Protein 7VUB (pdb70)

Organism: Cucumis sativus (NCBI:txid3659)

InterPro domains:
  IPR025886 Phloem protein 2-like [PF14299] (11-152)
  IPR052147 Phloem protein 2-like/Lectin [PTHR48478] (6-153)

Structure (mmCIF, N/CA/C/O backbone):
data_7VUB
#
_entry.id   7VUB
#
_cell.length_a   42.810
_cell.length_b   70.470
_cell.length_c   101.950
_cell.angle_alpha   90.000
_cell.angle_beta   90.000
_cell.angle_gamma   90.000
#
_symmetry.space_group_name_H-M   'P 21 21 21'
#
loop_
_entity.id
_entity.type
_entity.pdbx_description
1 polymer 'Phloem lectin'
2 non-polymer NITROBENZENE
3 non-polymer 1,2-ETHANEDIOL
4 water water
#
loop_
_atom_site.group_PDB
_atom_site.id
_atom_site.type_symbol
_atom_site.label_atom_id
_atom_site.label_alt_id
_atom_site.label_comp_id
_atom_site.label_asym_id
_atom_site.label_entity_id
_atom_site.label_seq_id
_atom_site.pdbx_PDB_ins_code
_atom_site.Cartn_x
_atom_site.Cartn_y
_atom_site.Cartn_z
_atom_site.occupancy
_atom_site.B_iso_or_equiv
_atom_site.auth_seq_id
_atom_site.auth_comp_id
_atom_site.auth_asym_id
_atom_site.auth_atom_id
_atom_site.pdbx_PDB_model_num
ATOM 1 N N . SER A 1 5 ? 12.802 1.178 1.307 1.000 16.078 5 SER A N 1
ATOM 2 C CA . SER A 1 5 ? 11.596 1.235 0.668 1.000 14.981 5 SER A CA 1
ATOM 3 C C . SER A 1 5 ? 10.364 1.316 1.592 1.000 11.525 5 SER A C 1
ATOM 4 O O . SER A 1 5 ? 10.335 0.556 2.561 1.000 12.033 5 SER A O 1
ATOM 7 N N . THR A 1 6 ? 9.321 2.084 1.269 1.000 11.380 6 THR A N 1
ATOM 8 C CA . THR A 1 6 ? 8.167 2.252 2.170 1.000 10.459 6 THR A CA 1
ATOM 9 C C . THR A 1 6 ? 7.159 1.140 1.944 1.000 9.843 6 THR A C 1
ATOM 10 O O . THR A 1 6 ? 6.747 0.922 0.795 1.000 11.241 6 THR A O 1
ATOM 14 N N . HIS A 1 7 ? 6.803 0.452 3.007 1.000 9.151 7 HIS A N 1
ATOM 15 C CA . HIS A 1 7 ? 5.813 -0.646 2.926 1.000 8.980 7 HIS A CA 1
ATOM 16 C C . HIS A 1 7 ? 4.395 -0.159 3.221 1.000 8.504 7 HIS A C 1
ATOM 17 O O . HIS A 1 7 ? 3.461 -0.541 2.531 1.000 8.804 7 HIS A O 1
ATOM 24 N N . TYR A 1 8 ? 4.278 0.678 4.272 1.000 8.446 8 TYR A N 1
ATOM 25 C CA . TYR A 1 8 ? 2.969 1.194 4.675 1.000 8.469 8 TYR A CA 1
ATOM 26 C C . TYR A 1 8 ? 3.087 2.658 5.053 1.000 8.383 8 TYR A C 1
ATOM 27 O O . TYR A 1 8 ? 4.089 3.074 5.661 1.000 9.022 8 TYR A O 1
ATOM 36 N N . LEU A 1 9 ? 2.019 3.377 4.714 1.000 8.417 9 LEU A N 1
ATOM 37 C CA . LEU A 1 9 ? 1.735 4.704 5.330 1.000 8.459 9 LEU A CA 1
ATOM 38 C C . LEU A 1 9 ? 0.407 4.539 6.049 1.000 9.351 9 LEU A C 1
ATOM 39 O O . LEU A 1 9 ? -0.566 4.023 5.503 1.000 10.122 9 LEU A O 1
ATOM 44 N N . ALA A 1 10 ? 0.372 4.992 7.305 1.000 8.927 10 ALA A N 1
ATOM 45 C CA . ALA A 1 10 ? -0.843 5.015 8.119 1.000 9.549 10 ALA A CA 1
ATOM 46 C C . ALA A 1 10 ? -1.135 6.449 8.521 1.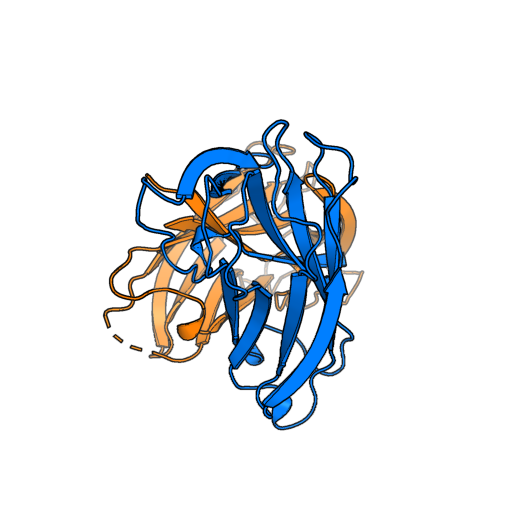000 9.420 10 ALA A C 1
ATOM 47 O O . ALA A 1 10 ? -0.348 7.042 9.277 1.000 11.507 10 ALA A O 1
ATOM 49 N N . PHE A 1 11 ? -2.263 6.956 8.084 1.000 9.101 11 PHE A N 1
ATOM 50 C CA . PHE A 1 11 ? -2.632 8.356 8.332 1.000 9.275 11 PHE A CA 1
ATOM 51 C C . PHE A 1 11 ? -3.301 8.469 9.693 1.000 9.293 11 PHE A C 1
ATOM 52 O O . PHE A 1 11 ? -3.701 7.461 10.280 1.000 9.833 11 PHE A O 1
ATOM 60 N N . PRO A 1 12 ? -3.362 9.675 10.285 1.000 9.622 12 PRO A N 1
ATOM 61 C CA . PRO A 1 12 ? -3.744 9.781 11.683 1.000 10.351 12 PRO A CA 1
ATOM 62 C C . PRO A 1 12 ? -5.201 9.395 11.943 1.000 9.933 12 PRO A C 1
ATOM 63 O O . PRO A 1 12 ? -5.498 9.050 13.118 1.000 10.780 12 PRO A O 1
ATOM 67 N N . ARG A 1 13 ? -6.091 9.385 10.954 1.000 10.933 13 ARG A N 1
ATOM 68 C CA . ARG A 1 13 ? -7.427 8.832 11.194 1.000 11.249 13 ARG A CA 1
ATOM 69 C C . ARG A 1 13 ? -7.361 7.355 11.639 1.000 11.765 13 ARG A C 1
ATOM 70 O O . ARG A 1 13 ? -8.306 6.892 12.260 1.000 12.825 13 ARG A O 1
ATOM 78 N N . ALA A 1 14 ? -6.281 6.638 11.287 1.000 10.204 14 ALA A N 1
ATOM 79 C CA . ALA A 1 14 ? -6.121 5.235 11.684 1.000 10.828 14 ALA A CA 1
ATOM 80 C C . ALA A 1 14 ? -5.547 5.094 13.078 1.000 10.309 14 ALA A C 1
ATOM 81 O O . ALA A 1 14 ? -5.436 3.985 13.561 1.000 14.468 14 ALA A O 1
ATOM 83 N N . SER A 1 15 ? -5.180 6.195 13.732 1.000 10.717 15 SER A N 1
ATOM 84 C CA . SER A 1 15 ? -4.583 6.173 15.090 1.000 10.304 15 SER A CA 1
ATOM 85 C C . SER A 1 15 ? -5.653 6.489 16.106 1.000 10.054 15 SER A C 1
ATOM 86 O O . SER A 1 15 ? -6.776 6.863 15.798 1.000 11.991 15 SER A O 1
ATOM 89 N N . THR A 1 16 ? -5.264 6.317 17.366 1.000 10.349 16 THR A N 1
ATOM 90 C CA . THR A 1 16 ? -6.044 6.797 18.528 1.000 10.162 16 THR A CA 1
ATOM 91 C C . THR A 1 16 ? -5.293 7.955 19.142 1.000 10.051 16 THR A C 1
ATOM 92 O O . THR A 1 16 ? -4.115 7.837 19.448 1.000 10.101 16 THR A O 1
ATOM 96 N N . ILE A 1 17 ? -6.015 9.058 19.280 1.000 10.596 17 ILE A N 1
ATOM 97 C CA . ILE A 1 17 ? -5.460 10.322 19.802 1.000 10.607 17 ILE A CA 1
ATOM 98 C C . ILE A 1 17 ? -6.331 10.795 20.975 1.000 10.907 17 ILE A C 1
ATOM 99 O O . ILE A 1 17 ? -7.557 10.915 20.838 1.000 11.733 17 ILE A O 1
ATOM 104 N N . THR A 1 18 ? -5.720 11.092 22.093 1.000 11.043 18 THR A N 1
ATOM 105 C CA . THR A 1 18 ? -6.498 11.629 23.245 1.000 11.736 18 THR A CA 1
ATOM 106 C C . THR A 1 18 ? -7.090 12.992 22.847 1.000 11.815 18 THR A C 1
ATOM 107 O O . THR A 1 18 ? -6.338 13.854 22.372 1.000 12.194 18 THR A O 1
ATOM 111 N N . TRP A 1 19 ? -8.407 13.141 23.026 1.000 12.775 19 TRP A N 1
ATOM 112 C CA . TRP A 1 19 ? -9.178 14.343 22.633 1.000 13.670 19 TRP A CA 1
ATOM 113 C C . TRP A 1 19 ? -9.300 14.489 21.140 1.000 13.096 19 TRP A C 1
ATOM 114 O O . TRP A 1 19 ? -9.736 15.560 20.687 1.000 13.667 19 TRP A O 1
ATOM 125 N N . GLY A 1 20 ? -8.887 13.486 20.370 1.000 12.807 20 GLY A N 1
ATOM 126 C CA . GLY A 1 20 ? -8.774 13.697 18.909 1.000 13.649 20 GLY A CA 1
ATOM 127 C C . GLY A 1 20 ? -10.126 14.022 18.270 1.000 13.933 20 GLY A C 1
ATOM 128 O O . GLY A 1 20 ? -10.133 14.671 17.215 1.000 15.065 20 GLY A O 1
ATOM 129 N N . ASP A 1 21 ? -11.245 13.635 18.879 1.000 15.323 21 ASP A N 1
ATOM 130 C CA . ASP A 1 21 ? -12.569 13.836 18.269 1.000 18.423 21 ASP A CA 1
ATOM 131 C C . ASP A 1 21 ? -13.247 15.091 18.833 1.000 18.155 21 ASP A C 1
ATOM 132 O O . ASP A 1 21 ? -14.447 15.303 18.597 1.000 22.224 21 ASP A O 1
ATOM 137 N N . ASP A 1 22 ? -12.502 15.901 19.565 1.000 15.615 22 ASP A N 1
ATOM 138 C CA . ASP A 1 22 ? -13.030 17.145 20.153 1.000 14.936 22 ASP A CA 1
ATOM 139 C C . ASP A 1 22 ? -12.411 18.316 19.419 1.000 15.454 22 ASP A C 1
ATOM 140 O O . ASP A 1 22 ? -11.190 18.582 19.594 1.000 15.468 22 ASP A O 1
ATOM 145 N N . THR A 1 23 ? -13.250 19.033 18.674 1.000 16.018 23 THR A N 1
ATOM 146 C CA . THR A 1 23 ? -12.759 20.151 17.869 1.000 16.892 23 THR A CA 1
ATOM 147 C C . THR A 1 23 ? -12.232 21.325 18.679 1.000 15.876 23 THR A C 1
ATOM 148 O O . THR A 1 23 ? -11.585 22.199 18.071 1.000 18.929 23 THR A O 1
ATOM 152 N N . ARG A 1 24 ? -12.400 21.350 19.992 1.000 16.628 24 ARG A N 1
ATOM 153 C CA . ARG A 1 24 ? -11.712 22.353 20.834 1.000 17.299 24 ARG A CA 1
ATOM 154 C C . ARG A 1 24 ? -10.220 22.091 20.934 1.000 18.250 24 ARG A C 1
ATOM 155 O O . ARG A 1 24 ? -9.469 23.021 21.376 1.000 20.826 24 ARG A O 1
ATOM 163 N N . TYR A 1 25 ? -9.809 20.834 20.754 1.000 15.012 25 TYR A N 1
ATOM 164 C CA . TYR A 1 25 ? -8.396 20.429 20.994 1.000 14.707 25 TYR A CA 1
ATOM 165 C C . TYR A 1 25 ? -7.649 20.113 19.690 1.000 13.525 25 TYR A C 1
ATOM 166 O O . TYR A 1 25 ? -6.465 20.464 19.586 1.000 13.657 25 TYR A O 1
ATOM 175 N N . TRP A 1 26 ? -8.327 19.454 18.774 1.000 14.133 26 TRP A N 1
ATOM 176 C CA . TRP A 1 26 ? -7.770 18.988 17.494 1.000 13.604 26 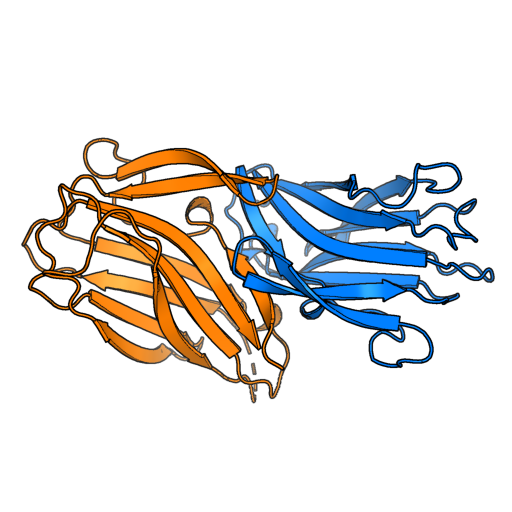TRP A CA 1
ATOM 177 C C . TRP A 1 26 ? -8.699 19.345 16.337 1.000 14.396 26 TRP A C 1
ATOM 178 O O . TRP A 1 26 ? -9.920 19.214 16.491 1.000 16.670 26 TRP A O 1
ATOM 189 N N . SER A 1 27 ?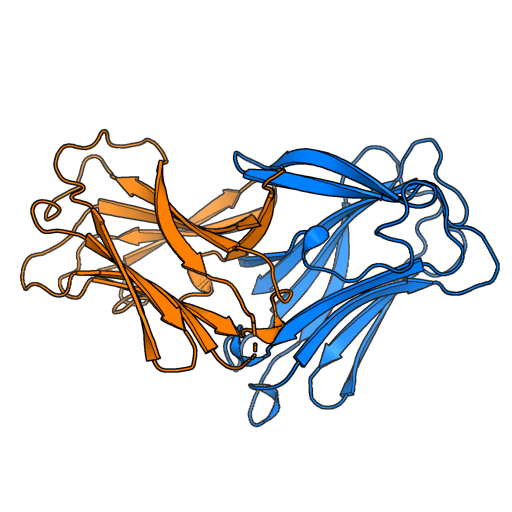 -8.135 19.727 15.227 1.000 13.862 27 SER A N 1
ATOM 190 C CA . SER A 1 27 ? -8.826 19.941 13.939 1.000 16.739 27 SER A CA 1
ATOM 191 C C . SER A 1 27 ? -8.386 18.832 13.005 1.000 14.296 27 SER A C 1
ATOM 192 O O . SER A 1 27 ? -7.247 18.392 13.060 1.000 18.568 27 SER A O 1
ATOM 195 N N . TRP A 1 28 ? -9.250 18.491 12.110 1.000 15.244 28 TRP A N 1
ATOM 196 C CA . TRP A 1 28 ? -8.933 17.534 11.029 1.000 15.799 28 TRP A CA 1
ATOM 197 C C . TRP A 1 28 ? -9.036 18.290 9.707 1.000 18.018 28 TRP A C 1
ATOM 198 O O . TRP A 1 28 ? -10.133 18.847 9.391 1.000 23.548 28 TRP A O 1
ATOM 209 N N . ALA A 1 29 ? -7.947 18.365 9.001 1.000 14.207 29 ALA A N 1
ATOM 210 C CA . ALA A 1 29 ? -7.897 19.165 7.766 1.000 14.770 29 ALA A CA 1
ATOM 211 C C . ALA A 1 29 ? -7.754 18.239 6.576 1.000 12.804 29 ALA A C 1
ATOM 212 O O . ALA A 1 29 ? -6.742 17.508 6.465 1.000 13.989 29 ALA A O 1
ATOM 214 N N . THR A 1 30 ? -8.691 18.303 5.631 1.000 13.952 30 THR A N 1
ATOM 215 C CA . THR A 1 30 ? -8.649 17.511 4.407 1.000 15.047 30 THR A CA 1
ATOM 216 C C . THR A 1 30 ? -7.657 18.128 3.431 1.000 14.568 30 THR A C 1
ATOM 217 O O . THR A 1 30 ? -7.808 19.311 3.074 1.000 17.160 30 THR A O 1
ATOM 221 N N . VAL A 1 31 ? -6.695 17.363 2.971 1.000 13.949 31 VAL A N 1
ATOM 222 C CA . VAL A 1 31 ? -5.695 17.790 2.009 1.000 14.362 31 VAL A CA 1
ATOM 223 C C . VAL A 1 31 ? -5.498 16.702 0.998 1.000 15.152 31 VAL A C 1
ATOM 224 O O . VAL A 1 31 ? -5.837 15.560 1.220 1.000 17.926 31 VAL A O 1
ATOM 228 N N . ASP A 1 32 ? -4.821 16.916 -0.105 1.000 20.928 32 ASP A N 1
ATOM 229 C CA . ASP A 1 32 ? -4.396 15.929 -1.090 1.000 14.920 32 ASP A CA 1
ATOM 230 C C . ASP A 1 32 ? -2.983 15.503 -0.733 1.000 13.331 32 ASP A C 1
ATOM 231 O O . ASP A 1 32 ? -2.066 16.333 -0.586 1.000 15.236 32 ASP A O 1
ATOM 236 N N . PHE A 1 33 ? -2.778 14.191 -0.723 1.000 13.365 33 PHE A N 1
ATOM 237 C CA . PHE A 1 33 ? -1.448 13.578 -0.586 1.000 13.125 33 PHE A CA 1
ATOM 238 C C . PHE A 1 33 ? -1.239 12.747 -1.838 1.000 12.504 33 PHE A C 1
ATOM 239 O O . PHE A 1 33 ? -1.728 11.597 -1.916 1.000 12.528 33 PHE A O 1
ATOM 247 N N . CYS A 1 34 ? -0.590 13.363 -2.799 0.500 11.183 34 CYS A N 1
ATOM 248 C CA . CYS A 1 34 ? -0.280 12.813 -4.118 0.500 16.823 34 CYS A CA 1
ATOM 249 C C . CYS A 1 34 ? -1.432 11.916 -4.629 0.500 13.836 34 CYS A C 1
ATOM 250 O O . CYS A 1 34 ? -1.275 10.776 -5.065 0.500 12.617 34 CYS A O 1
ATOM 253 N N . SER A 1 35 ? -2.559 12.591 -4.739 1.000 15.176 35 SER A N 1
ATOM 254 C CA . SER A 1 35 ? -3.832 12.186 -5.362 1.000 13.578 35 SER A CA 1
ATOM 255 C C . SER A 1 35 ? -4.766 11.461 -4.404 1.000 13.546 35 SER A C 1
ATOM 256 O O . SER A 1 35 ? -5.891 11.200 -4.813 1.000 15.504 35 SER A O 1
ATOM 259 N N . TYR A 1 36 ? -4.350 11.190 -3.173 1.000 12.112 36 TYR A N 1
ATOM 260 C CA . TYR A 1 36 ? -5.220 10.573 -2.140 1.000 11.857 36 TYR A CA 1
ATOM 261 C C . TYR A 1 36 ? -5.692 11.633 -1.171 1.000 11.662 36 TYR A C 1
ATOM 262 O O . TYR A 1 36 ? -4.859 12.419 -0.650 1.000 13.546 36 TYR A O 1
ATOM 271 N N . ALA A 1 37 ? -6.977 11.655 -0.908 1.000 11.599 37 ALA A N 1
ATOM 272 C CA . ALA A 1 37 ? -7.493 12.547 0.161 1.000 12.444 37 ALA A CA 1
ATOM 273 C C . ALA A 1 37 ? -7.053 12.024 1.510 1.000 11.533 37 ALA A C 1
ATOM 274 O O . ALA A 1 37 ? -7.309 10.843 1.810 1.000 12.770 37 ALA A O 1
ATOM 276 N N . ILE A 1 38 ? -6.371 12.858 2.292 1.000 11.188 38 ILE A N 1
ATOM 277 C CA . ILE A 1 38 ? -6.066 12.468 3.691 1.000 11.951 38 ILE A CA 1
ATOM 278 C C . ILE A 1 38 ? -6.541 13.582 4.600 1.000 11.315 38 ILE A C 1
ATOM 279 O O . ILE A 1 38 ? -6.816 14.702 4.147 1.000 13.017 38 ILE A O 1
ATOM 284 N N . GLU A 1 39 ? -6.559 13.309 5.891 1.000 11.280 39 GLU A N 1
ATOM 285 C CA . GLU A 1 39 ? -6.879 14.319 6.902 1.000 11.520 39 GLU A CA 1
ATOM 286 C C . GLU A 1 39 ? -5.739 14.445 7.875 1.000 11.222 39 GLU A C 1
ATOM 287 O O . GLU A 1 39 ? -5.420 13.494 8.606 1.000 12.262 39 GLU A O 1
ATOM 293 N N . GLU A 1 40 ? -5.106 15.606 7.890 1.000 11.001 40 GLU A N 1
ATOM 294 C CA . GLU A 1 40 ? -4.078 15.905 8.883 1.000 10.759 40 GLU A CA 1
ATOM 295 C C . GLU A 1 40 ? -4.732 16.111 10.246 1.000 10.828 40 GLU A C 1
ATOM 296 O O . GLU A 1 40 ? -5.806 16.716 10.310 1.000 12.167 40 GLU A O 1
ATOM 302 N N . ALA A 1 41 ? -4.110 15.597 11.284 1.000 10.338 41 ALA A N 1
ATOM 303 C CA . ALA A 1 41 ? -4.516 15.885 12.648 1.000 10.501 41 ALA A CA 1
ATOM 304 C C . ALA A 1 41 ? -3.734 17.099 13.117 1.000 10.362 41 ALA A C 1
ATOM 305 O O . ALA A 1 41 ? -2.540 17.026 13.256 1.000 12.678 41 ALA A O 1
ATOM 307 N N . ARG A 1 42 ? -4.454 18.194 13.339 1.000 10.312 42 ARG A N 1
ATOM 308 C CA . ARG A 1 42 ? -3.838 19.498 13.656 1.000 10.696 42 ARG A CA 1
ATOM 309 C C . ARG A 1 42 ? -4.128 19.796 15.143 1.000 11.417 42 ARG A C 1
ATOM 310 O O . ARG A 1 42 ? -5.256 20.080 15.487 1.000 13.025 42 ARG A O 1
ATOM 318 N N . LEU A 1 43 ? -3.073 19.758 15.955 1.000 11.551 43 LEU A N 1
ATOM 319 C CA . LEU A 1 43 ? -3.195 20.014 17.407 1.000 11.909 43 LEU A CA 1
ATOM 320 C C . LEU A 1 43 ? -3.338 21.536 17.620 1.000 13.123 43 LEU A C 1
ATOM 321 O O . LEU A 1 43 ? -2.427 22.282 17.270 1.000 14.339 43 LEU A O 1
ATOM 326 N N . LEU A 1 44 ? -4.423 21.910 18.260 1.000 12.981 44 LEU A N 1
ATOM 327 C CA . LEU A 1 44 ? -4.606 23.304 18.714 1.000 13.749 44 LEU A CA 1
ATOM 328 C C . LEU A 1 44 ? -3.905 23.416 20.046 1.000 13.731 44 LEU A C 1
ATOM 329 O O . LEU A 1 44 ? -2.841 24.118 20.127 1.000 15.386 44 LEU A O 1
ATOM 334 N N . GLN A 1 45 ? -4.384 22.707 21.053 1.000 12.762 45 GLN A N 1
ATOM 335 C CA . GLN A 1 45 ? -3.638 22.631 22.300 1.000 14.094 45 GLN A CA 1
ATOM 336 C C . GLN A 1 45 ? -4.134 21.413 23.094 1.000 13.223 45 GLN A C 1
ATOM 337 O O . GLN A 1 45 ? -5.353 21.114 23.047 1.000 13.820 45 GLN A O 1
ATOM 343 N N . VAL A 1 46 ? -3.239 20.826 23.847 1.000 12.236 46 VAL A N 1
ATOM 344 C CA . VAL A 1 46 ? -3.631 19.669 24.706 1.000 12.096 46 VAL A CA 1
ATOM 345 C C . VAL A 1 46 ? -2.543 19.542 25.739 1.000 11.746 46 VAL A C 1
ATOM 346 O O . VAL A 1 46 ? -1.386 19.837 25.493 1.000 13.486 46 VAL A O 1
ATOM 350 N N . SER A 1 47 ? -2.877 19.044 26.912 1.000 11.888 47 SER A N 1
ATOM 351 C CA . SER A 1 47 ? -1.886 18.678 27.926 1.000 11.157 47 SER A CA 1
ATOM 352 C C . SER A 1 47 ? -1.550 17.180 27.852 1.000 10.946 47 SER A C 1
ATOM 353 O O . SER A 1 47 ? -0.382 16.822 27.829 1.000 11.794 47 SER A O 1
ATOM 356 N N . TRP A 1 48 ? -2.571 16.301 27.783 1.000 11.051 48 TRP A N 1
ATOM 357 C CA . TRP A 1 48 ? -2.326 14.864 27.641 1.000 11.062 48 TRP A CA 1
ATOM 358 C C . TRP A 1 48 ? -2.164 14.536 26.151 1.000 10.622 48 TRP A C 1
ATOM 359 O O . TRP A 1 48 ? -3.141 14.222 25.505 1.000 11.007 48 TRP A O 1
ATOM 370 N N . LEU A 1 49 ? -0.925 14.662 25.698 1.000 10.496 49 LEU A N 1
ATOM 371 C CA . LEU A 1 49 ? -0.659 14.423 24.238 1.000 10.325 49 LEU A CA 1
ATOM 372 C C . LEU A 1 49 ? -0.361 12.919 24.079 1.000 9.427 49 LEU A C 1
ATOM 373 O O . LEU A 1 49 ? 0.589 12.407 24.678 1.000 10.238 49 LEU A O 1
ATOM 378 N N . ASP A 1 50 ? -1.147 12.262 23.244 1.000 9.841 50 ASP A N 1
ATOM 379 C CA . ASP A 1 50 ? -0.964 10.817 23.058 1.000 10.243 50 ASP A CA 1
ATOM 380 C C . ASP A 1 50 ? -1.566 10.415 21.704 1.000 9.694 50 ASP A C 1
ATOM 381 O O . ASP A 1 50 ? -2.748 10.586 21.519 1.000 10.925 50 ASP A O 1
ATOM 386 N N . CYS A 1 51 ? -0.704 9.894 20.820 1.000 9.479 51 CYS A N 1
ATOM 387 C CA . CYS A 1 51 ? -1.075 9.446 19.476 1.000 9.906 51 CYS A CA 1
ATOM 388 C C . CYS A 1 51 ? -0.494 8.061 19.241 1.000 10.154 51 CYS A C 1
ATOM 389 O O . CYS A 1 51 ? 0.718 7.921 19.337 1.000 10.825 51 CYS A O 1
ATOM 392 N N . ARG A 1 52 ? -1.353 7.071 18.970 1.000 9.535 52 ARG A N 1
ATOM 393 C CA . ARG A 1 52 ? -0.865 5.698 18.812 1.000 10.075 52 ARG A CA 1
ATOM 394 C C . ARG A 1 52 ? -1.576 4.990 17.672 1.000 9.941 52 ARG A C 1
ATOM 395 O O . ARG A 1 52 ? -2.771 5.025 17.613 1.000 11.349 52 ARG A O 1
ATOM 403 N N . TRP A 1 53 ? -0.778 4.381 16.796 1.000 9.841 53 TRP A N 1
ATOM 404 C CA . TRP A 1 53 ? -1.266 3.456 15.768 1.000 9.349 53 TRP A CA 1
ATOM 405 C C . TRP A 1 53 ? -1.066 2.037 16.298 1.000 9.241 53 TRP A C 1
ATOM 406 O O . TRP A 1 53 ? -0.040 1.758 16.877 1.000 11.049 53 TRP A O 1
ATOM 417 N N . SER A 1 54 ? -1.976 1.166 15.947 1.000 10.641 54 SER A N 1
ATOM 418 C CA . SER A 1 54 ? -1.868 -0.286 16.233 1.000 11.051 54 SER A CA 1
ATOM 419 C C . SER A 1 54 ? -1.996 -1.069 14.925 1.000 10.693 54 SER A C 1
ATOM 420 O O . SER A 1 54 ? -2.962 -0.881 14.211 1.000 11.857 54 SER A O 1
ATOM 423 N N . MET A 1 55 ? -0.997 -1.873 14.649 1.000 10.420 55 MET A N 1
ATOM 424 C CA . MET A 1 55 ? -1.048 -2.801 13.488 1.000 10.117 55 MET A CA 1
ATOM 425 C C . MET A 1 55 ? -0.570 -4.156 13.953 1.000 10.830 55 MET A C 1
ATOM 426 O O . MET A 1 55 ? 0.401 -4.272 14.664 1.000 12.446 55 MET A O 1
ATOM 431 N N . ASP A 1 56 ? -1.126 -5.202 13.402 1.000 11.583 56 ASP A N 1
ATOM 432 C CA . ASP A 1 56 ? -0.749 -6.557 13.842 1.000 11.586 56 ASP A CA 1
ATOM 433 C C . ASP A 1 56 ? 0.596 -6.949 13.262 1.000 10.167 56 ASP A C 1
ATOM 434 O O . ASP A 1 56 ? 0.894 -6.630 12.088 1.000 10.651 56 ASP A O 1
ATOM 439 N N . ALA A 1 57 ? 1.381 -7.700 14.011 1.000 10.520 57 ALA A N 1
ATOM 440 C CA . ALA A 1 57 ? 2.664 -8.195 13.524 1.000 11.070 57 ALA A CA 1
ATOM 441 C C . ALA A 1 57 ? 2.500 -9.035 12.248 1.000 10.722 57 ALA A C 1
ATOM 442 O O . ALA A 1 57 ? 3.431 -9.065 11.437 1.000 10.693 57 ALA A O 1
ATOM 444 N N . SER A 1 58 ? 1.347 -9.675 12.056 1.000 10.664 58 SER A N 1
ATOM 445 C CA . SER A 1 58 ? 1.099 -10.466 10.822 1.000 11.659 58 SER A CA 1
ATOM 446 C C . SER A 1 58 ? 0.982 -9.595 9.587 1.000 11.659 58 SER A C 1
ATOM 447 O O . SER A 1 58 ? 1.009 -10.165 8.495 1.000 13.123 58 SER A O 1
ATOM 450 N N . ASP A 1 59 ? 0.871 -8.304 9.734 1.000 10.280 59 ASP A N 1
ATOM 451 C CA . ASP A 1 59 ? 0.878 -7.366 8.589 1.000 9.978 59 ASP A CA 1
ATOM 452 C C . ASP A 1 59 ? 2.274 -7.251 7.989 1.000 9.983 59 ASP A C 1
ATOM 453 O O . ASP A 1 59 ? 2.392 -6.636 6.879 1.000 11.493 59 ASP A O 1
ATOM 458 N N . PHE A 1 60 ? 3.311 -7.738 8.655 1.000 10.475 60 PHE A N 1
ATOM 459 C CA . PHE A 1 60 ? 4.715 -7.512 8.287 1.000 10.441 60 PHE A CA 1
ATOM 460 C C . PHE A 1 60 ? 5.349 -8.867 7.973 1.000 11.362 60 PHE A C 1
ATOM 461 O O . PHE A 1 60 ? 4.785 -9.932 8.318 1.000 13.312 60 PHE A O 1
ATOM 469 N N . LYS A 1 61 ? 6.520 -8.825 7.392 1.000 12.280 61 LYS A N 1
ATOM 470 C CA . LYS A 1 61 ? 7.242 -10.033 7.008 1.000 13.960 61 LYS A CA 1
ATOM 471 C C . LYS A 1 61 ? 8.254 -10.350 8.061 1.000 12.188 61 LYS A C 1
ATOM 472 O O . LYS A 1 61 ? 8.790 -9.434 8.723 1.000 13.799 61 LYS A O 1
ATOM 478 N N . GLN A 1 62 ? 8.527 -11.620 8.222 1.000 14.336 62 GLN A N 1
ATOM 479 C CA . GLN A 1 62 ? 9.494 -12.051 9.226 1.000 13.365 62 GLN A CA 1
ATOM 480 C C . GLN A 1 62 ? 10.934 -11.795 8.776 1.000 14.186 62 GLN A C 1
ATOM 481 O O . GLN A 1 62 ? 11.213 -11.774 7.552 1.000 14.944 62 GLN A O 1
ATOM 487 N N . ASP A 1 63 ? 11.831 -11.618 9.740 1.000 14.581 63 ASP A N 1
ATOM 488 C CA . ASP A 1 63 ? 13.297 -11.589 9.460 1.000 18.997 63 ASP A CA 1
ATOM 489 C C . ASP A 1 63 ? 13.717 -10.412 8.598 1.000 19.237 63 ASP A C 1
ATOM 490 O O . ASP A 1 63 ? 14.770 -10.499 7.949 1.000 24.037 63 ASP A O 1
ATOM 495 N N . ILE A 1 64 ? 12.935 -9.360 8.651 1.000 14.923 64 ILE A N 1
ATOM 496 C CA . ILE A 1 64 ? 13.146 -8.070 7.929 1.000 19.026 64 ILE A CA 1
ATOM 497 C C . ILE A 1 64 ? 13.333 -6.975 8.991 1.000 13.796 64 ILE A C 1
ATOM 498 O O . ILE A 1 64 ? 12.444 -6.802 9.832 1.000 14.225 64 ILE A O 1
ATOM 503 N N . TRP A 1 65 ? 14.414 -6.185 8.888 1.000 13.394 65 TRP A N 1
ATOM 504 C CA . TRP A 1 65 ? 14.532 -4.980 9.733 1.000 13.578 65 TRP A CA 1
ATOM 505 C C . TRP A 1 65 ? 13.617 -3.856 9.182 1.000 12.552 65 TRP A C 1
ATOM 506 O O . TRP A 1 65 ? 13.820 -3.359 8.083 1.000 14.233 65 TRP A O 1
ATOM 517 N N . TYR A 1 66 ? 12.638 -3.491 9.962 1.000 11.022 66 TYR A N 1
ATOM 518 C CA . TYR A 1 66 ? 11.755 -2.360 9.665 1.000 10.299 66 TYR A CA 1
ATOM 519 C C . TYR A 1 66 ? 12.197 -1.135 10.447 1.000 10.775 66 TYR A C 1
ATOM 520 O O . TYR A 1 66 ? 12.640 -1.246 11.602 1.000 13.528 66 TYR A O 1
ATOM 529 N N . ASN A 1 67 ? 11.959 0.035 9.900 1.000 10.493 67 ASN A N 1
ATOM 530 C CA . ASN A 1 67 ? 12.093 1.317 10.607 1.000 10.743 67 ASN A CA 1
ATOM 531 C C . ASN A 1 67 ? 10.789 2.072 10.435 1.000 9.712 67 ASN A C 1
ATOM 532 O O . ASN A 1 67 ? 10.143 1.972 9.402 1.000 11.849 67 ASN A O 1
ATOM 537 N N . ALA A 1 68 ? 10.453 2.845 11.433 1.000 10.009 68 ALA A N 1
ATOM 538 C CA . ALA A 1 68 ? 9.230 3.652 11.402 1.000 10.812 68 ALA A CA 1
ATOM 539 C C . ALA A 1 68 ? 9.544 5.116 11.692 1.000 9.909 68 ALA A C 1
ATOM 540 O O . ALA A 1 68 ? 10.451 5.417 12.466 1.000 11.346 68 ALA A O 1
ATOM 542 N N . SER A 1 69 ? 8.754 5.998 11.090 1.000 10.009 69 SER A N 1
ATOM 543 C CA . SER A 1 69 ? 8.891 7.442 11.283 1.000 10.141 69 SER A CA 1
ATOM 544 C C . SER A 1 69 ? 7.483 8.050 11.317 1.000 9.317 69 SER A C 1
ATOM 545 O O . SER A 1 69 ? 6.513 7.494 10.789 1.000 10.988 69 SER A O 1
ATOM 548 N N . VAL A 1 70 ? 7.395 9.196 12.004 1.000 9.491 70 VAL A N 1
ATOM 549 C CA . VAL A 1 70 ? 6.147 9.985 11.981 1.000 9.543 70 VAL A CA 1
ATOM 550 C C . VAL A 1 70 ? 6.482 11.329 11.351 1.000 10.928 70 VAL A C 1
ATOM 551 O O . VAL A 1 70 ? 7.371 12.030 11.822 1.000 12.586 70 VAL A O 1
ATOM 555 N N . GLU A 1 71 ? 5.661 11.749 10.415 1.000 9.477 71 GLU A N 1
ATOM 556 C CA . GLU A 1 71 ? 5.862 13.002 9.679 1.000 10.451 71 GLU A CA 1
ATOM 557 C C . GLU A 1 71 ? 4.938 14.055 10.267 1.000 9.846 71 GLU A C 1
ATOM 558 O O . GLU A 1 71 ? 3.740 13.857 10.310 1.000 10.617 71 GLU A O 1
ATOM 564 N N . VAL A 1 72 ? 5.537 15.176 10.692 1.000 10.220 72 VAL A N 1
ATOM 565 C CA . VAL A 1 72 ? 4.852 16.241 11.420 1.000 10.170 72 VAL A CA 1
ATOM 566 C C . VAL A 1 72 ? 5.338 17.589 10.928 1.000 11.143 72 VAL A C 1
ATOM 567 O O . VAL A 1 72 ? 6.361 17.707 10.245 1.000 12.423 72 VAL A O 1
ATOM 571 N N . MET A 1 73 ? 4.594 18.623 11.331 1.000 11.949 73 MET A N 1
ATOM 572 C CA . MET A 1 73 ? 4.904 20.005 11.003 1.000 12.683 73 MET A CA 1
ATOM 573 C C . MET A 1 73 ? 4.573 20.816 12.244 1.000 12.394 73 MET A C 1
ATOM 574 O O . MET A 1 73 ? 3.506 20.656 12.825 1.000 13.683 73 MET A O 1
ATOM 579 N N . LEU A 1 74 ? 5.450 21.747 12.642 1.000 12.038 74 LEU A N 1
ATOM 580 C CA . LEU A 1 74 ? 5.152 22.712 13.708 1.000 13.102 74 LEU A CA 1
ATOM 581 C C . LEU A 1 74 ? 4.542 23.954 13.055 1.000 13.899 74 LEU A C 1
ATOM 582 O O . LEU A 1 74 ? 4.948 24.395 11.993 1.000 13.454 74 LEU A O 1
ATOM 587 N N . THR A 1 75 ? 3.524 24.480 13.705 1.000 14.389 75 THR A N 1
ATOM 588 C CA . THR A 1 75 ? 2.945 25.759 13.165 1.000 15.086 75 THR A CA 1
ATOM 589 C C . THR A 1 75 ? 3.681 26.972 13.726 1.000 15.528 75 THR A C 1
ATOM 590 O O . THR A 1 75 ? 4.541 26.870 14.629 1.000 15.989 75 THR A O 1
ATOM 594 N N . SER A 1 76 ? 3.385 28.145 13.157 1.000 16.428 76 SER A N 1
ATOM 595 C CA . SER A 1 76 ? 3.967 29.400 13.649 1.000 19.426 76 SER A CA 1
ATOM 596 C C . SER A 1 76 ? 3.611 29.644 15.107 1.000 22.116 76 SER A C 1
ATOM 597 O O . SER A 1 76 ? 4.411 30.349 15.740 1.000 25.621 76 SER A O 1
ATOM 600 N N . ASN A 1 77 ? 2.493 29.045 15.561 1.000 21.689 77 ASN A N 1
ATOM 601 C CA . ASN A 1 77 ? 1.901 29.124 16.921 1.000 27.782 77 ASN A CA 1
ATOM 602 C C . ASN A 1 77 ? 2.527 28.106 17.863 1.000 21.479 77 ASN A C 1
ATOM 603 O O . ASN A 1 77 ? 2.034 28.004 18.983 1.000 26.651 77 ASN A O 1
ATOM 608 N N . ALA A 1 78 ? 3.492 27.314 17.444 1.000 16.399 78 ALA A N 1
ATOM 609 C CA . ALA A 1 78 ? 3.870 26.213 18.299 1.000 15.762 78 ALA A CA 1
ATOM 610 C C . ALA A 1 78 ? 4.419 26.666 19.625 1.000 15.870 78 ALA A C 1
ATOM 611 O O . ALA A 1 78 ? 5.227 27.561 19.715 1.000 18.626 78 ALA A O 1
ATOM 613 N N . SER A 1 79 ? 4.075 25.932 20.674 1.000 15.852 79 SER A N 1
ATOM 614 C CA . SER A 1 79 ? 4.630 26.166 22.012 1.000 16.963 79 SER A CA 1
ATOM 615 C C . SER A 1 79 ? 4.417 24.943 22.868 1.000 15.678 79 SER A C 1
ATOM 616 O O . SER A 1 79 ? 3.633 24.037 22.544 1.000 14.904 79 SER A O 1
ATOM 619 N N . GLY A 1 80 ? 5.148 24.859 23.960 1.000 15.333 80 GLY A N 1
ATOM 620 C CA . GLY A 1 80 ? 5.112 23.763 24.929 1.000 15.976 80 GLY A CA 1
ATOM 621 C C . GLY A 1 80 ? 6.032 22.629 24.592 1.000 14.373 80 GLY A C 1
ATOM 622 O O . GLY A 1 80 ? 5.945 21.590 25.267 1.000 15.544 80 GLY A O 1
ATOM 623 N N . TRP A 1 81 ? 6.913 22.823 23.645 1.000 14.254 81 TRP A N 1
ATOM 624 C CA . TRP A 1 81 ? 7.802 21.762 23.135 1.000 15.418 81 TRP A CA 1
ATOM 625 C C . TRP A 1 81 ? 9.186 21.718 23.752 1.000 15.183 81 TRP A C 1
ATOM 626 O O . TRP A 1 81 ? 10.019 20.967 23.287 1.000 15.739 81 TRP A O 1
ATOM 637 N N . ASN A 1 82 ? 9.438 22.409 24.876 1.000 15.497 82 ASN A N 1
ATOM 638 C CA . ASN A 1 82 ? 10.713 22.279 25.596 1.000 16.491 82 ASN A CA 1
ATOM 639 C C . ASN A 1 82 ? 10.754 20.949 26.344 1.000 16.228 82 ASN A C 1
ATOM 640 O O . ASN A 1 82 ? 11.867 20.477 26.682 1.000 21.613 82 ASN A O 1
ATOM 642 N N . VAL A 1 83 ? 9.638 20.272 26.506 1.000 17.397 83 VAL A N 1
ATOM 643 C CA . VAL A 1 83 ? 9.562 18.949 27.167 1.000 15.470 83 VAL A CA 1
ATOM 644 C C . VAL A 1 83 ? 9.927 17.843 26.181 1.000 15.447 83 VAL A C 1
ATOM 645 O O . VAL A 1 83 ? 9.812 18.001 24.977 1.000 18.858 83 VAL A O 1
ATOM 649 N N . PRO A 1 84 ? 10.377 16.662 26.649 1.000 15.168 84 PRO A N 1
ATOM 650 C CA . PRO A 1 84 ? 10.656 15.559 25.753 1.000 14.862 84 PRO A CA 1
ATOM 651 C C . PRO A 1 84 ? 9.402 14.970 25.145 1.000 13.175 84 PRO A C 1
ATOM 652 O O . PRO A 1 84 ? 8.502 14.569 25.880 1.000 14.268 84 PRO A O 1
ATOM 656 N N . LEU A 1 85 ? 9.368 14.876 23.818 1.000 11.601 85 LEU A N 1
ATOM 657 C CA . LEU A 1 85 ? 8.339 14.060 23.151 1.000 11.465 85 LEU A CA 1
ATOM 658 C C . LEU A 1 85 ? 8.803 12.623 23.098 1.000 10.714 85 LEU A C 1
ATOM 659 O O . LEU A 1 85 ? 9.835 12.342 22.519 1.000 11.591 85 LEU A O 1
ATOM 664 N N . HIS A 1 86 ? 8.079 11.767 23.818 1.000 9.854 86 HIS A N 1
ATOM 665 C CA . HIS A 1 86 ? 8.458 10.342 23.918 1.000 10.580 86 HIS A CA 1
ATOM 666 C C . HIS A 1 86 ? 8.003 9.629 22.662 1.000 11.067 86 HIS A C 1
ATOM 667 O O . HIS A 1 86 ? 6.849 9.787 22.257 1.000 11.988 86 HIS A O 1
ATOM 674 N N . LEU A 1 87 ? 8.889 8.820 22.118 1.000 9.864 87 LEU A N 1
ATOM 675 C CA . LEU A 1 87 ? 8.651 8.095 20.853 1.000 10.249 87 LEU A CA 1
ATOM 676 C C . LEU A 1 87 ? 8.733 6.605 21.184 1.000 10.038 87 LEU A C 1
ATOM 677 O O . LEU A 1 87 ? 9.636 6.180 21.921 1.000 11.101 87 LEU A O 1
ATOM 682 N N . GLU A 1 88 ? 7.786 5.803 20.666 1.000 9.511 88 GLU A N 1
ATOM 683 C CA . GLU A 1 88 ? 7.720 4.419 21.109 1.000 10.182 88 GLU A CA 1
ATOM 684 C C . GLU A 1 88 ? 7.241 3.492 20.007 1.000 10.543 88 GLU A C 1
ATOM 685 O O . GLU A 1 88 ? 6.249 3.782 19.338 1.000 11.780 88 GLU A O 1
ATOM 691 N N . ILE A 1 89 ? 7.855 2.332 19.929 1.000 9.825 89 ILE A N 1
ATOM 692 C CA . ILE A 1 89 ? 7.336 1.132 19.263 1.000 10.472 89 ILE A CA 1
ATOM 693 C C . ILE A 1 89 ? 7.240 0.040 20.355 1.000 10.704 89 ILE A C 1
ATOM 694 O O . ILE A 1 89 ? 8.280 -0.272 20.945 1.000 12.867 89 ILE A O 1
ATOM 699 N N . GLU A 1 90 ? 6.025 -0.480 20.540 1.000 10.607 90 GLU A N 1
ATOM 700 C CA . GLU A 1 90 ? 5.830 -1.602 21.481 1.000 12.063 90 GLU A CA 1
ATOM 701 C C . GLU A 1 90 ? 5.525 -2.867 20.672 1.000 11.459 90 GLU A C 1
ATOM 702 O O . GLU A 1 90 ? 4.530 -2.906 19.963 1.000 12.428 90 GLU A O 1
ATOM 708 N N . LEU A 1 91 ? 6.360 -3.882 20.827 1.000 11.559 91 LEU A N 1
ATOM 709 C CA . LEU A 1 91 ? 6.184 -5.153 20.132 1.000 13.846 91 LEU A CA 1
ATOM 710 C C . LEU A 1 91 ? 5.254 -6.044 20.925 1.000 15.581 91 LEU A C 1
ATOM 711 O O . LEU A 1 91 ? 4.950 -5.772 22.042 1.000 15.315 91 LEU A O 1
ATOM 716 N N . PRO A 1 92 ? 4.733 -7.146 20.317 1.000 18.542 92 PRO A N 1
ATOM 717 C CA . PRO A 1 92 ? 3.713 -7.969 20.986 1.000 20.437 92 PRO A CA 1
ATOM 718 C C . PRO A 1 92 ? 4.143 -8.669 22.276 1.000 15.054 92 PRO A C 1
ATOM 719 O O . PRO A 1 92 ? 3.293 -8.953 23.094 1.000 20.437 92 PRO A O 1
ATOM 723 N N . ASP A 1 93 ? 5.449 -8.777 22.449 1.000 15.526 93 ASP A N 1
ATOM 724 C CA . ASP A 1 93 ? 6.026 -9.377 23.671 1.000 15.933 93 ASP A CA 1
ATOM 725 C C . ASP A 1 93 ? 6.205 -8.326 24.757 1.000 17.473 93 ASP A C 1
ATOM 726 O O . ASP A 1 93 ? 6.742 -8.667 25.846 1.000 20.389 93 ASP A O 1
ATOM 731 N N . GLY A 1 94 ? 5.750 -7.076 24.526 1.000 16.744 94 GLY A N 1
ATOM 732 C CA . GLY A 1 94 ? 5.821 -5.965 25.507 1.000 18.829 94 GLY A CA 1
ATOM 733 C C . GLY A 1 94 ? 7.165 -5.260 25.445 1.000 18.310 94 GLY A C 1
ATOM 734 O O . GLY A 1 94 ? 7.325 -4.256 26.192 1.000 21.647 94 GLY A O 1
ATOM 735 N N . SER A 1 95 ? 8.119 -5.730 24.670 1.000 18.089 95 SER A N 1
ATOM 736 C CA . SER A 1 95 ? 9.422 -5.054 24.546 1.000 17.252 95 SER A CA 1
ATOM 737 C C . SER A 1 95 ? 9.157 -3.710 23.850 1.000 15.302 95 SER A C 1
ATOM 738 O O . SER A 1 95 ? 8.226 -3.631 23.023 1.000 15.202 95 SER A O 1
ATOM 741 N N . LYS A 1 96 ? 9.956 -2.720 24.150 1.000 16.055 96 LYS A N 1
ATOM 742 C CA . LYS A 1 96 ? 9.711 -1.374 23.592 1.000 14.157 96 LYS A CA 1
ATOM 743 C C . LYS A 1 96 ? 10.992 -0.820 23.037 1.000 14.410 96 LYS A C 1
ATOM 744 O O . LYS A 1 96 ? 12.028 -0.899 23.682 1.000 17.297 96 LYS A O 1
ATOM 750 N N . GLN A 1 97 ? 10.856 -0.146 21.904 1.000 12.791 97 GLN A N 1
ATOM 751 C CA . GLN A 1 97 ? 11.882 0.782 21.368 1.000 12.828 97 GLN A CA 1
ATOM 752 C C . GLN A 1 97 ? 11.482 2.156 21.907 1.000 11.765 97 GLN A C 1
ATOM 753 O O . GLN A 1 97 ? 10.413 2.634 21.546 1.000 12.902 97 GLN A O 1
ATOM 759 N N . GLU A 1 98 ? 12.339 2.778 22.693 1.000 12.022 98 GLU A N 1
ATOM 760 C CA . GLU A 1 98 ? 12.004 4.061 23.356 1.000 12.809 98 GLU A CA 1
ATOM 761 C C . GLU A 1 98 ? 13.100 5.063 23.042 1.000 13.046 98 GLU A C 1
ATOM 762 O O . GLU A 1 98 ? 14.259 4.759 23.109 1.000 15.923 98 GLU A O 1
ATOM 768 N N . SER A 1 99 ? 12.675 6.281 22.723 1.000 11.678 99 SER A N 1
ATOM 769 C CA . SER A 1 99 ? 13.568 7.414 22.413 1.000 11.754 99 SER A CA 1
ATOM 770 C C . SER A 1 99 ? 12.755 8.687 22.657 1.000 11.215 99 SER A C 1
ATOM 771 O O . SER A 1 99 ? 11.581 8.624 22.948 1.000 11.220 99 SER A O 1
ATOM 774 N N . GLN A 1 100 ? 13.398 9.829 22.474 1.000 11.520 100 GLN A N 1
ATOM 775 C CA . GLN A 1 100 ? 12.689 11.094 22.672 1.000 12.462 100 GLN A CA 1
ATOM 776 C C . GLN A 1 100 ? 13.281 12.168 21.769 1.000 12.662 100 GLN A C 1
ATOM 777 O O . GLN A 1 100 ? 14.380 12.015 21.256 1.000 15.207 100 GLN A O 1
ATOM 783 N N . ILE A 1 101 ? 12.493 13.212 21.600 1.000 12.273 101 ILE A N 1
ATOM 784 C CA . ILE A 1 101 ? 12.968 14.377 20.820 1.000 12.686 101 ILE A CA 1
ATOM 785 C C . ILE A 1 101 ? 12.390 15.612 21.477 1.000 11.715 101 ILE A C 1
ATOM 786 O O . ILE A 1 101 ? 11.268 15.620 21.909 1.000 12.628 101 ILE A O 1
ATOM 791 N N . VAL A 1 102 ? 13.188 16.690 21.463 1.000 13.249 102 VAL A N 1
ATOM 792 C CA . VAL A 1 102 ? 1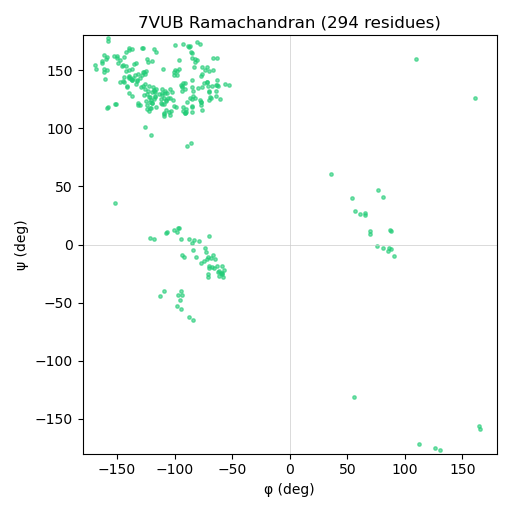2.757 18.036 21.875 1.000 13.886 102 VAL A CA 1
ATOM 793 C C . VAL A 1 102 ? 12.480 18.807 20.593 1.000 13.323 102 VAL A C 1
ATOM 794 O O . VAL A 1 102 ? 13.405 19.031 19.809 1.000 14.189 102 VAL A O 1
ATOM 798 N N . LEU A 1 103 ? 11.229 19.233 20.457 1.000 12.623 103 LEU A N 1
ATOM 799 C CA . LEU A 1 103 ? 10.848 19.953 19.232 1.000 14.194 103 LEU A CA 1
ATOM 800 C C . LEU A 1 103 ? 10.992 21.479 19.360 1.000 15.644 103 LEU A C 1
ATOM 801 O O . LEU A 1 103 ? 10.925 22.190 18.308 1.000 15.610 103 LEU A O 1
ATOM 806 N N . ALA A 1 104 ? 11.217 22.009 20.548 1.000 14.573 104 ALA A N 1
ATOM 807 C CA . ALA A 1 104 ? 11.383 23.494 20.691 1.000 16.355 104 ALA A CA 1
ATOM 808 C C . ALA A 1 104 ? 12.519 23.945 19.781 1.000 17.981 104 ALA A C 1
ATOM 809 O O . ALA A 1 104 ? 13.609 23.366 19.790 1.000 18.702 104 ALA A O 1
ATOM 811 N N . GLY A 1 105 ? 12.327 25.069 19.095 1.000 22.540 105 GLY A N 1
ATOM 812 C CA . GLY A 1 105 ? 13.376 25.648 18.225 1.000 24.242 105 GLY A CA 1
ATOM 813 C C . GLY A 1 105 ? 13.499 25.032 16.852 1.000 26.553 105 GLY A C 1
ATOM 814 O O . GLY A 1 105 ? 14.371 25.514 16.036 1.000 29.169 105 GLY A O 1
ATOM 815 N N . ARG A 1 106 ? 12.715 23.988 16.531 1.000 20.524 106 ARG A N 1
ATOM 816 C CA . ARG A 1 106 ? 12.696 23.429 15.184 1.000 18.565 106 ARG A CA 1
ATOM 817 C C . ARG A 1 106 ? 11.937 24.392 14.271 1.000 19.242 106 ARG A C 1
ATOM 818 O O . ARG A 1 106 ? 10.966 25.059 14.662 1.000 22.176 106 ARG A O 1
ATOM 826 N N . GLN A 1 107 ? 12.336 24.372 13.026 1.000 17.681 107 GLN A N 1
ATOM 827 C CA . GLN A 1 107 ? 11.759 25.320 12.066 1.000 18.500 107 GLN A CA 1
ATOM 828 C C . GLN A 1 107 ? 10.309 24.964 11.781 1.000 16.373 107 GLN A C 1
ATOM 829 O O . GLN A 1 107 ? 10.000 23.785 11.510 1.000 16.807 107 GLN A O 1
ATOM 835 N N . PRO A 1 108 ? 9.361 25.922 11.830 1.000 18.026 108 PRO A N 1
ATOM 836 C CA . PRO A 1 108 ? 7.967 25.656 11.514 1.000 16.136 108 PRO A CA 1
ATOM 837 C C . PRO A 1 108 ? 7.643 25.565 10.032 1.000 17.078 108 PRO A C 1
ATOM 838 O O . PRO A 1 108 ? 8.426 26.029 9.160 1.000 19.979 108 PRO A O 1
ATOM 842 N N . ASN A 1 109 ? 6.421 25.167 9.745 1.000 16.399 109 ASN A N 1
ATOM 843 C CA . ASN A 1 109 ? 5.779 25.219 8.402 1.000 17.289 109 ASN A CA 1
ATOM 844 C C . ASN A 1 109 ? 6.539 24.376 7.392 1.000 22.592 109 ASN A C 1
ATOM 845 O O . ASN A 1 109 ? 6.312 24.587 6.173 1.000 21.829 109 ASN A O 1
ATOM 850 N N . VAL A 1 110 ? 7.280 23.332 7.822 1.000 17.742 110 VAL A N 1
ATOM 851 C CA . VAL A 1 110 ? 7.879 22.351 6.868 1.000 19.497 110 VAL A CA 1
ATOM 852 C C . VAL A 1 110 ? 7.655 20.974 7.472 1.000 16.515 110 VAL A C 1
ATOM 853 O O . VAL A 1 110 ? 7.782 20.792 8.748 1.000 17.236 110 VAL A O 1
ATOM 857 N N . TRP A 1 111 ? 7.358 20.036 6.627 1.000 15.983 111 TRP A N 1
ATOM 858 C CA . TRP A 1 111 ? 7.183 18.657 7.095 1.000 15.125 111 TRP A CA 1
ATOM 859 C C . TRP A 1 111 ? 8.563 18.107 7.468 1.000 14.673 111 TRP A C 1
ATOM 860 O O . TRP A 1 111 ? 9.518 18.288 6.679 1.000 17.505 111 TRP A O 1
ATOM 871 N N . PHE A 1 112 ? 8.634 17.368 8.554 1.000 13.309 112 PHE A N 1
ATOM 872 C CA . PHE A 1 112 ? 9.885 16.661 8.894 1.000 12.867 112 PHE A CA 1
ATOM 873 C C . PHE A 1 112 ? 9.483 15.295 9.496 1.000 12.136 112 PHE A C 1
ATOM 874 O O . PHE A 1 112 ? 8.435 15.140 10.076 1.000 12.657 112 PHE A O 1
ATOM 882 N N . LYS A 1 113 ? 10.354 14.340 9.257 1.000 11.659 113 LYS A N 1
ATOM 883 C CA . LYS A 1 113 ? 10.095 12.912 9.596 1.000 11.980 113 LYS A CA 1
ATOM 884 C C . LYS A 1 113 ? 10.905 12.527 10.833 1.000 13.109 113 LYS A C 1
ATOM 885 O O . LYS A 1 113 ? 12.109 12.522 10.809 1.000 17.768 113 LYS A O 1
ATOM 891 N N . ILE A 1 114 ? 10.201 12.241 11.920 1.000 11.249 114 ILE A N 1
ATOM 892 C CA . ILE A 1 114 ? 10.832 11.886 13.195 1.000 11.130 114 ILE A CA 1
ATOM 893 C C . ILE A 1 114 ? 11.000 10.372 13.201 1.000 11.133 114 ILE A C 1
ATOM 894 O O . ILE A 1 114 ? 10.013 9.633 13.166 1.000 10.441 114 ILE A O 1
ATOM 899 N N . PRO A 1 115 ? 12.235 9.863 13.247 1.000 11.638 115 PRO A N 1
ATOM 900 C CA . PRO A 1 115 ? 12.407 8.408 13.382 1.000 12.212 115 PRO A CA 1
ATOM 901 C C . PRO A 1 115 ? 11.908 7.979 14.777 1.000 10.933 115 PRO A C 1
ATOM 902 O O . PRO A 1 115 ? 12.217 8.614 15.760 1.000 11.959 115 PRO A O 1
ATOM 906 N N . ILE A 1 116 ? 11.155 6.875 14.820 1.000 11.162 116 ILE A N 1
ATOM 907 C CA . ILE A 1 116 ? 10.647 6.357 16.115 1.000 11.651 116 ILE A CA 1
ATOM 908 C C . ILE A 1 116 ? 11.154 4.967 16.457 1.000 12.207 116 ILE A C 1
ATOM 909 O O . ILE A 1 116 ? 10.759 4.425 17.489 1.000 12.499 116 ILE A O 1
ATOM 914 N N . GLY A 1 117 ? 12.051 4.395 15.647 1.000 12.033 117 GLY A N 1
ATOM 915 C CA . GLY A 1 117 ? 12.746 3.158 16.006 1.000 12.986 117 GLY A CA 1
ATOM 916 C C . GLY A 1 117 ? 12.708 2.117 14.901 1.000 11.970 117 GLY A C 1
ATOM 917 O O . GLY A 1 117 ? 12.179 2.316 13.811 1.000 12.712 117 GLY A O 1
ATOM 918 N N . LYS A 1 118 ? 13.259 0.999 15.237 1.000 12.541 118 LYS A N 1
ATOM 919 C CA . LYS A 1 118 ? 13.455 -0.143 14.340 1.000 12.628 118 LYS A CA 1
ATOM 920 C C . LYS A 1 118 ? 13.051 -1.443 15.048 1.000 13.873 118 LYS A C 1
ATOM 921 O O . LYS A 1 118 ? 13.090 -1.489 16.275 1.000 16.747 118 LYS A O 1
ATOM 927 N N . PHE A 1 119 ? 12.682 -2.469 14.283 1.000 13.965 119 PHE A N 1
ATOM 928 C CA . PHE A 1 119 ? 12.276 -3.764 14.874 1.000 14.007 119 PHE A CA 1
ATOM 929 C C . PHE A 1 119 ? 12.425 -4.833 13.796 1.000 13.281 119 PHE A C 1
ATOM 930 O O . PHE A 1 119 ? 12.458 -4.556 12.607 1.000 13.207 119 PHE A O 1
ATOM 938 N N . ILE A 1 120 ? 12.512 -6.059 14.303 1.000 13.965 120 ILE A N 1
ATOM 939 C CA . ILE A 1 120 ? 12.535 -7.306 13.488 1.000 14.386 120 ILE A CA 1
ATOM 940 C C . ILE A 1 120 ? 11.648 -8.329 14.171 1.000 14.725 120 ILE A C 1
ATOM 941 O O . ILE A 1 120 ? 11.626 -8.368 15.425 1.000 16.131 120 ILE A O 1
ATOM 946 N N . LEU A 1 121 ? 10.938 -9.096 13.380 1.000 14.136 121 LEU A N 1
ATOM 947 C CA . LEU A 1 121 ? 9.971 -10.059 13.897 1.000 14.091 121 LEU A CA 1
ATOM 948 C C . LEU A 1 121 ? 10.475 -11.482 13.562 1.000 17.055 121 LEU A C 1
ATOM 949 O O . LEU A 1 121 ? 10.674 -11.788 12.378 1.000 17.034 121 LEU A O 1
ATOM 954 N N . ARG A 1 122 ? 10.507 -12.364 14.587 1.000 24.748 122 ARG A N 1
ATOM 955 C CA . ARG A 1 122 ? 10.850 -13.802 14.418 1.000 33.941 122 ARG A CA 1
ATOM 956 C C . ARG A 1 122 ? 10.018 -14.603 15.421 1.000 36.199 122 ARG A C 1
ATOM 957 O O . ARG A 1 122 ? 9.695 -14.069 16.504 1.000 21.708 122 ARG A O 1
ATOM 959 N N . GLY A 1 123 ? 9.728 -15.867 15.145 1.000 47.687 123 GLY A N 1
ATOM 960 C CA . GLY A 1 123 ? 9.003 -16.765 16.065 1.000 34.886 123 GLY A CA 1
ATOM 961 C C . GLY A 1 123 ? 7.667 -16.211 16.490 1.000 20.850 123 GLY A C 1
ATOM 962 O O . GLY A 1 123 ? 6.956 -15.636 15.693 1.000 20.018 123 GLY A O 1
ATOM 963 N N . SER A 1 124 ? 7.320 -16.192 17.767 1.000 17.897 124 SER A N 1
ATOM 964 C CA . SER A 1 124 ? 5.948 -15.759 18.220 1.000 16.191 124 SER A CA 1
ATOM 965 C C . SER A 1 124 ? 5.757 -14.260 18.016 1.000 15.294 124 SER A C 1
ATOM 966 O O . SER A 1 124 ? 4.585 -13.819 18.053 1.000 15.354 124 SER A O 1
ATOM 969 N N . LEU A 1 125 ? 6.848 -13.505 17.867 1.000 15.336 125 LEU A N 1
ATOM 970 C CA . LEU A 1 125 ? 6.712 -12.047 17.548 1.000 15.078 125 LEU A CA 1
ATOM 971 C C . LEU A 1 125 ? 6.086 -11.753 16.199 1.000 15.947 125 LEU A C 1
ATOM 972 O O . LEU A 1 125 ? 5.862 -10.578 15.870 1.000 16.178 125 LEU A O 1
ATOM 977 N N . THR A 1 126 ? 5.971 -12.758 15.365 1.000 16.089 126 THR A N 1
ATOM 978 C CA . THR A 1 126 ? 5.318 -12.623 14.043 1.000 15.776 126 THR A CA 1
ATOM 979 C C . THR A 1 126 ? 3.789 -12.477 14.118 1.000 15.876 126 THR A C 1
ATOM 980 O O . THR A 1 126 ? 3.177 -12.224 13.077 1.000 17.952 126 THR A O 1
ATOM 984 N N . SER A 1 127 ? 3.156 -12.609 15.297 1.000 16.328 127 SER A N 1
ATOM 985 C CA . SER A 1 127 ? 1.710 -12.340 15.455 1.000 14.594 127 SER A CA 1
ATOM 986 C C . SER A 1 127 ? 1.494 -11.543 16.757 1.000 13.870 127 SER A C 1
ATOM 987 O O . SER A 1 127 ? 2.323 -11.677 17.703 1.000 17.118 127 SER A O 1
ATOM 990 N N . GLY A 1 128 ? 0.426 -10.723 16.779 1.000 14.370 128 GLY A N 1
ATOM 991 C CA . GLY A 1 128 ? 0.115 -9.896 17.944 1.000 13.694 128 GLY A CA 1
ATOM 992 C C . GLY A 1 128 ? 0.346 -8.401 17.690 1.000 12.815 128 GLY A C 1
ATOM 993 O O . GLY A 1 128 ? 1.014 -7.914 16.776 1.000 13.462 128 GLY A O 1
ATOM 994 N N . THR A 1 129 ? -0.273 -7.588 18.487 1.000 14.960 129 THR A N 1
ATOM 995 C CA . THR A 1 129 ? -0.375 -6.161 18.195 1.000 13.291 129 THR A CA 1
ATOM 996 C C . THR A 1 129 ? 0.988 -5.425 18.342 1.000 12.512 129 THR A C 1
ATOM 997 O O . THR A 1 129 ? 1.698 -5.640 19.364 1.000 15.231 129 THR A O 1
ATOM 1001 N N . ILE A 1 130 ? 1.357 -4.609 17.363 1.000 11.912 130 ILE A N 1
ATOM 1002 C CA . ILE A 1 130 ? 2.478 -3.629 17.445 1.000 10.970 130 ILE A CA 1
ATOM 1003 C C . ILE A 1 130 ? 1.867 -2.254 17.554 1.000 10.899 130 ILE A C 1
ATOM 1004 O O . ILE A 1 130 ? 1.003 -1.897 16.792 1.000 11.967 130 ILE A O 1
ATO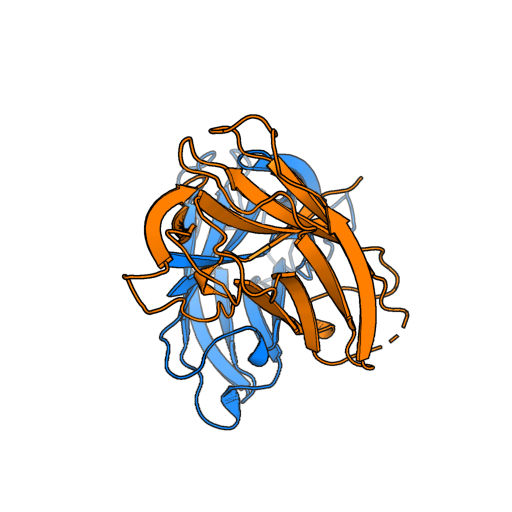M 1009 N N . ARG A 1 131 ? 2.362 -1.508 18.533 1.000 10.714 131 ARG A N 1
ATOM 1010 C CA . ARG A 1 131 ? 1.913 -0.109 18.737 1.000 11.486 131 ARG A CA 1
ATOM 1011 C C . ARG A 1 131 ? 3.045 0.856 18.397 1.000 10.793 131 ARG A C 1
ATOM 1012 O O . ARG A 1 131 ? 4.182 0.662 18.773 1.000 14.691 131 ARG A O 1
ATOM 1020 N N . PHE A 1 132 ? 2.676 1.896 17.631 1.000 9.588 132 PHE A N 1
ATOM 1021 C CA . PHE A 1 132 ? 3.615 2.910 17.177 1.000 9.510 132 PHE A CA 1
ATOM 1022 C C . PHE A 1 132 ? 3.087 4.282 17.590 1.000 9.261 132 PHE A C 1
ATOM 1023 O O . PHE A 1 132 ? 1.937 4.570 17.373 1.000 10.712 132 PHE A O 1
ATOM 1031 N N . GLY A 1 133 ? 3.929 5.151 18.153 1.000 10.509 133 GLY A N 1
ATOM 1032 C CA . GLY A 1 133 ? 3.459 6.540 18.324 1.000 13.483 133 GLY A CA 1
ATOM 1033 C C . GLY A 1 133 ? 4.330 7.318 19.259 1.000 10.291 133 GLY A C 1
ATOM 1034 O O . GLY A 1 133 ? 5.509 7.093 19.376 1.000 10.328 133 GLY A O 1
ATOM 1035 N N . PHE A 1 134 ? 3.689 8.378 19.772 1.000 9.801 134 PHE A N 1
ATOM 1036 C CA . PHE A 1 134 ? 4.384 9.380 20.573 1.000 9.522 134 PHE A CA 1
ATOM 1037 C C . PHE A 1 134 ? 3.461 9.953 21.622 1.000 10.059 134 PHE A C 1
ATOM 1038 O O . PHE A 1 134 ? 2.262 9.935 21.497 1.000 9.872 134 PHE A O 1
ATOM 1046 N N . TYR A 1 135 ? 4.091 10.536 22.679 1.000 9.928 135 TYR A N 1
ATOM 1047 C CA . TYR A 1 135 ? 3.293 11.081 23.770 1.000 10.433 135 TYR A CA 1
ATOM 1048 C C . TYR A 1 135 ? 4.120 12.038 24.625 1.000 10.364 135 TYR A C 1
ATOM 1049 O O . TYR A 1 135 ? 5.328 11.951 24.698 1.000 10.396 135 TYR A O 1
ATOM 1058 N N . ASN A 1 136 ? 3.382 12.927 25.294 1.000 10.633 136 ASN A N 1
ATOM 1059 C CA . ASN A 1 136 ? 3.913 13.656 26.459 1.000 11.230 136 ASN A CA 1
ATOM 1060 C C . ASN A 1 136 ? 2.706 13.975 27.324 1.000 10.341 136 ASN A C 1
ATOM 1061 O O . ASN A 1 136 ? 1.767 14.649 26.868 1.000 10.828 136 ASN A O 1
ATOM 1066 N N . HIS A 1 137 ? 2.758 13.470 28.558 1.000 11.633 137 HIS A N 1
ATOM 1067 C CA . HIS A 1 137 ? 1.621 13.606 29.483 1.000 11.538 137 HIS A CA 1
ATOM 1068 C C . HIS A 1 137 ? 1.869 14.616 30.600 1.000 12.225 137 HIS A C 1
ATOM 1069 O O . HIS A 1 137 ? 1.091 14.650 31.553 1.000 13.507 137 HIS A O 1
ATOM 1076 N N . GLU A 1 138 ? 2.925 15.401 30.523 1.000 12.025 138 GLU A N 1
ATOM 1077 C CA . GLU A 1 138 ? 3.222 16.387 31.564 1.000 12.441 138 GLU A CA 1
ATOM 1078 C C . GLU A 1 138 ? 2.125 17.445 31.649 1.000 13.044 138 GLU A C 1
ATOM 1079 O O . GLU A 1 138 ? 1.413 17.659 30.685 1.000 13.936 138 GLU A O 1
ATOM 1085 N N . GLY A 1 139 ? 2.088 18.117 32.791 1.000 14.573 139 GLY A N 1
ATOM 1086 C CA . GLY A 1 139 ? 1.056 19.149 33.043 1.000 15.947 139 GLY A CA 1
ATOM 1087 C C . GLY A 1 139 ? 1.133 20.451 32.266 1.000 19.358 139 GLY A C 1
ATOM 1088 O O . GLY A 1 139 ? 0.235 21.238 32.420 1.000 31.712 139 GLY A O 1
ATOM 1089 N N . ASN A 1 140 ? 2.003 20.562 31.307 1.000 14.060 140 ASN A N 1
ATOM 1090 C CA . ASN A 1 140 ? 2.046 21.718 30.407 1.000 13.862 140 ASN A CA 1
ATOM 1091 C C . ASN A 1 140 ? 1.136 21.465 29.220 1.000 13.515 140 ASN A C 1
ATOM 1092 O O . ASN A 1 140 ? 0.620 20.340 29.002 1.000 13.604 140 ASN A O 1
ATOM 1097 N N . TRP A 1 141 ? 0.944 22.501 28.440 1.000 13.325 141 TRP A N 1
ATOM 1098 C CA . TRP A 1 141 ? 0.080 22.430 27.244 1.000 13.654 141 TRP A CA 1
ATOM 1099 C C . TRP A 1 141 ? 0.947 22.550 26.004 1.000 13.733 141 TRP A C 1
ATOM 1100 O O . TRP A 1 141 ? 1.755 23.474 25.835 1.000 15.744 141 TRP A O 1
ATOM 1111 N N . LYS A 1 142 ? 0.804 21.563 25.137 1.000 14.125 142 LYS A N 1
ATOM 1112 C CA . LYS A 1 142 ? 1.492 21.477 23.811 1.000 13.717 142 LYS A CA 1
ATOM 1113 C C . LYS A 1 142 ? 0.573 22.055 22.757 1.000 14.196 142 LYS A C 1
ATOM 1114 O O . LYS A 1 142 ? -0.627 21.802 22.796 1.000 14.525 142 LYS A O 1
ATOM 1120 N N . ARG A 1 143 ? 1.113 22.862 21.831 1.000 12.936 143 ARG A N 1
ATOM 1121 C CA . ARG A 1 143 ? 0.323 23.567 20.833 1.000 13.896 143 ARG A CA 1
ATOM 1122 C C . ARG A 1 143 ? 1.005 23.493 19.478 1.000 12.583 143 ARG A C 1
ATOM 1123 O O . ARG A 1 143 ? 2.228 23.643 19.428 1.000 14.339 143 ARG A O 1
ATOM 1131 N N . GLY A 1 144 ? 0.208 23.338 18.427 1.000 12.423 144 GLY A N 1
ATOM 1132 C CA . GLY A 1 144 ? 0.689 23.624 17.064 1.000 12.552 144 GLY A CA 1
ATOM 1133 C C . GLY A 1 144 ? 1.589 22.570 16.481 1.000 12.844 144 GLY A C 1
ATOM 1134 O O . GLY A 1 144 ? 2.608 22.882 15.833 1.000 15.328 144 GLY A O 1
ATOM 1135 N N . LEU A 1 145 ? 1.173 21.321 16.606 1.000 13.041 145 LEU A N 1
ATOM 1136 C CA . LEU A 1 145 ? 1.790 20.179 15.883 1.000 12.457 145 LEU A CA 1
ATOM 1137 C C . LEU A 1 145 ? 0.762 19.596 14.969 1.000 10.886 145 LEU A C 1
ATOM 1138 O O . LEU A 1 145 ? -0.312 19.209 15.397 1.000 12.046 145 LEU A O 1
ATOM 1143 N N . ASN A 1 146 ? 1.125 19.478 13.672 1.000 10.834 146 ASN A N 1
ATOM 1144 C CA . ASN A 1 146 ? 0.226 18.867 12.675 1.000 10.591 146 ASN A CA 1
ATOM 1145 C C . ASN A 1 146 ? 0.851 17.531 12.249 1.000 10.314 146 ASN A C 1
ATOM 1146 O O . ASN A 1 146 ? 2.036 17.461 11.980 1.000 11.246 146 ASN A O 1
ATOM 1151 N N . ILE A 1 147 ? 0.010 16.504 12.288 1.000 10.006 147 ILE A N 1
ATOM 1152 C CA . ILE A 1 147 ? 0.471 15.124 12.024 1.000 10.056 147 ILE A CA 1
ATOM 1153 C C . ILE A 1 147 ? 0.001 14.688 10.625 1.000 10.217 147 ILE A C 1
ATOM 1154 O O . ILE A 1 147 ? -1.191 14.761 10.362 1.000 10.588 147 ILE A O 1
ATOM 1159 N N . ARG A 1 148 ? 0.944 14.253 9.805 1.000 9.677 148 ARG A N 1
ATOM 1160 C CA . ARG A 1 148 ? 0.602 13.783 8.434 1.000 10.335 148 ARG A CA 1
ATOM 1161 C C . ARG A 1 148 ? 0.476 12.240 8.340 1.000 9.775 148 ARG A C 1
ATOM 1162 O O . ARG A 1 148 ? -0.556 11.803 7.903 1.000 11.449 148 ARG A O 1
ATOM 1170 N N . THR A 1 149 ? 1.513 11.552 8.801 1.000 9.817 149 THR A N 1
ATOM 1171 C CA . THR A 1 149 ? 1.493 10.083 8.603 1.000 9.735 149 THR A CA 1
ATOM 1172 C C . THR A 1 149 ? 2.586 9.393 9.406 1.000 10.212 149 THR A C 1
ATOM 1173 O O . THR A 1 149 ? 3.615 9.881 9.630 1.000 11.662 149 THR A O 1
ATOM 1177 N N . LEU A 1 150 ? 2.266 8.118 9.695 1.000 9.438 150 LEU A N 1
ATOM 1178 C CA . LEU A 1 150 ? 3.262 7.122 10.155 1.000 9.156 150 LEU A CA 1
ATOM 1179 C C . LEU A 1 150 ? 3.744 6.412 8.869 1.000 9.604 150 LEU A C 1
ATOM 1180 O O . LEU A 1 150 ? 2.911 6.129 7.994 1.000 11.107 150 LEU A O 1
ATOM 1185 N N . ALA A 1 151 ? 5.016 6.170 8.789 1.000 8.483 151 ALA A N 1
ATOM 1186 C CA . ALA A 1 151 ? 5.599 5.423 7.655 1.000 9.277 151 ALA A CA 1
ATOM 1187 C C . ALA A 1 151 ? 6.392 4.262 8.217 1.000 9.499 151 ALA A C 1
ATOM 1188 O O . ALA A 1 151 ? 7.156 4.427 9.187 1.000 10.933 151 ALA A O 1
ATOM 1190 N N . ILE A 1 152 ? 6.258 3.112 7.565 1.000 8.712 152 ILE A N 1
ATOM 1191 C CA . ILE A 1 152 ? 6.987 1.890 7.953 1.000 9.106 152 ILE A CA 1
ATOM 1192 C C . ILE A 1 152 ? 7.768 1.414 6.747 1.000 9.120 152 ILE A C 1
ATOM 1193 O O . ILE A 1 152 ? 7.118 1.193 5.686 1.000 9.483 152 ILE A O 1
ATOM 1198 N N . GLN A 1 153 ? 9.066 1.337 6.855 1.000 9.588 153 GLN A N 1
ATOM 1199 C CA . GLN A 1 153 ? 9.971 1.054 5.733 1.000 9.996 153 GLN A CA 1
ATOM 1200 C C . GLN A 1 153 ? 10.837 -0.162 6.022 1.000 10.762 153 GLN A C 1
ATOM 1201 O O . GLN A 1 153 ? 11.095 -0.496 7.188 1.000 10.872 153 GLN A O 1
ATOM 1207 N N . ALA A 1 154 ? 11.367 -0.748 4.954 1.000 11.999 154 ALA A N 1
ATOM 1208 C CA . ALA A 1 154 ? 12.361 -1.844 5.096 1.000 13.612 154 ALA A CA 1
ATOM 1209 C C . ALA A 1 154 ? 13.316 -2.071 3.903 1.000 25.077 154 ALA A C 1
ATOM 1210 O O . ALA A 1 154 ? 12.920 -1.351 2.903 1.000 23.882 154 ALA A O 1
ATOM 1212 N N . GLY B 1 3 ? -16.021 13.558 5.608 1.000 38.252 3 GLY B N 1
ATOM 1213 C CA . GLY B 1 3 ? -16.110 12.697 4.358 1.000 35.031 3 GLY B CA 1
ATOM 1214 C C . GLY B 1 3 ? -15.130 11.517 4.317 1.000 30.885 3 GLY B C 1
ATOM 1215 O O . GLY B 1 3 ? -14.594 11.110 5.413 1.000 35.228 3 GLY B O 1
ATOM 1216 N N . GLN B 1 4 ? -14.916 10.956 3.122 1.000 29.893 4 GLN B N 1
ATOM 1217 C CA . GLN B 1 4 ? -14.021 9.766 2.910 1.000 24.000 4 GLN B CA 1
ATOM 1218 C C . GLN B 1 4 ? -12.552 10.205 2.775 1.000 23.145 4 GLN B C 1
ATOM 1219 O O . GLN B 1 4 ? -12.204 11.127 2.003 1.000 30.580 4 GLN B O 1
ATOM 1225 N N . SER B 1 5 ? -11.666 9.562 3.490 1.000 16.947 5 SER B N 1
ATOM 1226 C CA . SER B 1 5 ? -10.247 9.880 3.487 1.000 13.570 5 SER B CA 1
ATOM 1227 C C . SER B 1 5 ? -9.469 8.567 3.615 1.000 12.646 5 SER B C 1
ATOM 1228 O O . SER B 1 5 ? -9.984 7.547 4.113 1.000 13.265 5 SER B O 1
ATOM 1231 N N . THR B 1 6 ? -8.221 8.642 3.244 1.000 12.412 6 THR B N 1
ATOM 1232 C CA . THR B 1 6 ? -7.381 7.461 3.210 1.000 10.970 6 THR B CA 1
ATOM 1233 C C . THR B 1 6 ? -6.804 7.187 4.592 1.000 10.870 6 THR B C 1
ATOM 1234 O O . THR B 1 6 ? -6.157 8.034 5.175 1.000 11.904 6 THR B O 1
ATOM 1238 N N . HIS B 1 7 ? -6.977 5.959 5.059 1.000 10.106 7 HIS B N 1
ATOM 1239 C CA . HIS B 1 7 ? -6.430 5.509 6.340 1.000 10.046 7 HIS B CA 1
ATOM 1240 C C . HIS B 1 7 ? -5.078 4.820 6.194 1.000 9.267 7 HIS B C 1
ATOM 1241 O O . HIS B 1 7 ? -4.183 5.029 7.015 1.000 9.351 7 HIS B O 1
ATOM 1248 N N . TYR B 1 8 ? -4.916 4.005 5.147 1.000 9.309 8 TYR B N 1
ATOM 1249 C CA . TYR B 1 8 ? -3.656 3.294 4.881 1.000 9.293 8 TYR B CA 1
ATOM 1250 C C . TYR B 1 8 ? -3.349 3.298 3.394 1.000 9.130 8 TYR B C 1
ATOM 1251 O O . TYR B 1 8 ? -4.290 3.117 2.577 1.000 9.914 8 TYR B O 1
ATOM 1260 N N . LEU B 1 9 ? -2.086 3.372 3.105 1.000 8.577 9 LEU B N 1
ATOM 1261 C CA . LEU B 1 9 ? -1.508 2.956 1.820 1.000 8.806 9 LEU B CA 1
ATOM 1262 C C . LEU B 1 9 ? -0.559 1.804 2.075 1.000 8.880 9 LEU B C 1
ATOM 1263 O O . LEU B 1 9 ? 0.238 1.887 2.974 1.000 9.549 9 LEU B O 1
ATOM 1268 N N . ALA B 1 10 ? -0.696 0.740 1.287 1.000 8.954 10 ALA B N 1
ATOM 1269 C CA . ALA B 1 10 ? 0.195 -0.421 1.401 1.000 8.930 10 ALA B CA 1
ATOM 1270 C C . ALA B 1 10 ? 0.820 -0.637 0.022 1.000 8.691 10 ALA B C 1
ATOM 1271 O O . ALA B 1 10 ? 0.079 -0.954 -0.946 1.000 10.549 10 ALA B O 1
ATOM 1273 N N . PHE B 1 11 ? 2.102 -0.496 -0.044 1.000 8.333 11 PHE B N 1
ATOM 1274 C CA . PHE B 1 11 ? 2.843 -0.579 -1.303 1.000 8.862 11 PHE B CA 1
ATOM 1275 C C . PHE B 1 11 ? 3.106 -2.056 -1.636 1.000 8.617 11 PHE B C 1
ATOM 1276 O O . PHE B 1 11 ? 2.992 -2.935 -0.766 1.000 9.138 11 PHE B O 1
ATOM 1284 N N . PRO B 1 12 ? 3.395 -2.397 -2.899 1.000 9.177 12 PRO B N 1
ATOM 1285 C CA . PRO B 1 12 ? 3.407 -3.802 -3.277 1.000 9.591 12 PRO B CA 1
ATOM 1286 C C . PRO B 1 12 ? 4.503 -4.630 -2.606 1.000 8.580 12 PRO B C 1
ATOM 1287 O O . PRO B 1 12 ? 4.322 -5.854 -2.491 1.000 9.501 12 PRO B O 1
ATOM 1291 N N . ARG B 1 13 ? 5.573 -4.053 -2.085 1.000 9.449 13 ARG B N 1
ATOM 1292 C CA . ARG B 1 13 ? 6.528 -4.823 -1.315 1.000 9.967 13 ARG B CA 1
ATOM 1293 C C . ARG B 1 13 ? 5.874 -5.441 -0.056 1.000 9.967 13 ARG B C 1
ATOM 1294 O O . ARG B 1 13 ? 6.355 -6.433 0.473 1.000 10.335 13 ARG B O 1
ATOM 1302 N N . ALA B 1 14 ? 4.758 -4.869 0.432 1.000 9.630 14 ALA B N 1
ATOM 1303 C CA . ALA B 1 14 ? 4.056 -5.430 1.585 1.000 9.641 14 ALA B CA 1
ATOM 1304 C C . ALA B 1 14 ? 3.133 -6.590 1.201 1.000 9.941 14 ALA B C 1
ATOM 1305 O O . ALA B 1 14 ? 2.650 -7.263 2.110 1.000 10.772 14 ALA B O 1
ATOM 1307 N N . SER B 1 15 ? 2.914 -6.804 -0.066 1.000 8.612 15 SER B N 1
ATOM 1308 C CA . SER B 1 15 ? 2.045 -7.856 -0.581 1.000 9.606 15 SER B CA 1
ATOM 1309 C C . SER B 1 15 ? 2.853 -9.134 -0.877 1.000 9.141 15 SER B C 1
ATOM 1310 O O . SER B 1 15 ? 4.071 -9.116 -0.809 1.000 10.457 15 SER B O 1
ATOM 1313 N N . THR B 1 16 ? 2.100 -10.181 -1.209 1.000 8.998 16 THR B N 1
ATOM 1314 C CA . THR B 1 16 ? 2.676 -11.388 -1.823 1.000 9.496 16 THR B CA 1
ATOM 1315 C C . THR B 1 16 ? 2.257 -11.398 -3.285 1.000 9.735 16 THR B C 1
ATOM 1316 O O . THR B 1 16 ? 1.033 -11.373 -3.554 1.000 10.014 16 THR B O 1
ATOM 1320 N N . ILE B 1 17 ? 3.268 -11.461 -4.155 1.000 9.706 17 ILE B N 1
ATOM 1321 C CA . ILE B 1 17 ? 3.052 -11.510 -5.609 1.000 9.856 17 ILE B CA 1
ATOM 1322 C C . ILE B 1 17 ? 3.654 -12.816 -6.098 1.000 10.201 17 ILE B C 1
ATOM 1323 O O . ILE B 1 17 ? 4.824 -13.054 -5.902 1.000 10.857 17 ILE B O 1
ATOM 1328 N N . THR B 1 18 ? 2.843 -13.663 -6.732 1.000 10.001 18 THR B N 1
ATOM 1329 C CA . THR B 1 18 ? 3.380 -14.929 -7.250 1.000 10.651 18 THR B CA 1
ATOM 1330 C C . THR B 1 18 ? 4.413 -14.623 -8.329 1.000 9.806 18 THR B C 1
ATOM 1331 O O . THR B 1 18 ? 4.180 -13.711 -9.190 1.000 10.559 18 THR B O 1
ATOM 1335 N N . TRP B 1 19 ? 5.566 -15.247 -8.272 1.000 10.775 19 TRP B N 1
ATOM 1336 C CA . TRP B 1 19 ? 6.693 -15.014 -9.193 1.000 10.401 19 TRP B CA 1
ATOM 1337 C C . TRP B 1 19 ? 7.311 -13.634 -8.939 1.000 11.030 19 TRP B C 1
ATOM 1338 O O . TRP B 1 19 ? 8.160 -13.202 -9.721 1.000 11.817 19 TRP B O 1
ATOM 1349 N N . GLY B 1 20 ? 6.970 -12.944 -7.851 1.000 11.304 20 GLY B N 1
ATOM 1350 C CA . GLY B 1 20 ? 7.430 -11.561 -7.646 1.000 11.783 20 GLY B CA 1
ATOM 1351 C C . GLY B 1 20 ? 8.914 -11.400 -7.562 1.000 11.149 20 GLY B C 1
ATOM 1352 O O . GLY B 1 20 ? 9.412 -10.305 -7.889 1.000 11.865 20 GLY B O 1
ATOM 1353 N N . ASP B 1 21 ? 9.646 -12.403 -7.135 1.000 11.604 21 ASP B N 1
ATOM 1354 C CA . ASP B 1 21 ? 11.099 -12.319 -6.997 1.000 13.957 21 ASP B CA 1
ATOM 1355 C C . ASP B 1 21 ? 11.826 -12.835 -8.230 1.000 13.654 21 ASP B C 1
ATOM 1356 O O . ASP B 1 21 ? 13.049 -12.827 -8.204 1.000 15.741 21 ASP B O 1
ATOM 1361 N N . ASP B 1 22 ? 11.098 -13.193 -9.307 1.000 12.888 22 ASP B N 1
ATOM 1362 C CA . ASP B 1 22 ? 11.743 -13.721 -10.520 1.000 13.486 22 ASP B CA 1
ATOM 1363 C C . ASP B 1 22 ? 11.751 -12.576 -11.547 1.000 13.744 22 ASP B C 1
ATOM 1364 O O . ASP B 1 22 ? 10.676 -12.217 -12.056 1.000 14.289 22 ASP B O 1
ATOM 1369 N N . THR B 1 23 ? 12.933 -12.097 -11.907 1.000 16.007 23 THR B N 1
ATOM 1370 C CA . THR B 1 23 ? 13.087 -10.930 -12.828 1.000 18.023 23 THR B CA 1
ATOM 1371 C C . THR B 1 23 ? 12.764 -11.273 -14.277 1.000 20.323 23 THR B C 1
ATOM 1372 O O . THR B 1 23 ? 12.671 -10.314 -15.099 1.000 23.632 23 THR B O 1
ATOM 1376 N N . ARG B 1 24 ? 12.457 -12.533 -14.593 1.000 19.950 24 ARG B N 1
ATOM 1377 C CA . ARG B 1 24 ? 11.879 -12.855 -15.929 1.000 22.013 24 ARG B CA 1
ATOM 1378 C C . ARG B 1 24 ? 10.441 -12.337 -15.995 1.000 16.899 24 ARG B C 1
ATOM 1379 O O . ARG B 1 24 ? 9.912 -12.086 -17.075 1.000 16.963 24 ARG B O 1
ATOM 1387 N N . TYR B 1 25 ? 9.785 -12.259 -14.834 1.000 14.341 25 TYR B N 1
ATOM 1388 C CA . TYR B 1 25 ? 8.326 -12.105 -14.772 1.000 13.786 25 TYR B CA 1
ATOM 1389 C C . TYR B 1 25 ? 7.938 -10.719 -14.213 1.000 12.538 25 TYR B C 1
ATOM 1390 O O . TYR B 1 25 ? 6.984 -10.094 -14.738 1.000 13.583 25 TYR B O 1
ATOM 1399 N N . TRP B 1 26 ? 8.594 -10.280 -13.150 1.000 12.849 26 TRP B N 1
ATOM 1400 C CA . TRP B 1 26 ? 8.329 -9.002 -12.471 1.000 13.215 26 TRP B CA 1
ATOM 1401 C C . TRP B 1 26 ? 9.621 -8.217 -12.317 1.000 13.675 26 TRP B C 1
ATOM 1402 O O . TRP B 1 26 ? 10.669 -8.791 -12.046 1.000 15.723 26 TRP B O 1
ATOM 1413 N N . SER B 1 27 ? 9.524 -6.905 -12.406 1.000 14.086 27 SER B N 1
ATOM 1414 C CA . SER B 1 27 ? 10.615 -5.982 -12.024 1.000 16.123 27 SER B CA 1
ATOM 1415 C C . SER B 1 27 ? 10.098 -5.082 -10.910 1.000 14.665 27 SER B C 1
ATOM 1416 O O . SER B 1 27 ? 8.938 -4.892 -10.787 1.000 17.160 27 SER B O 1
ATOM 1419 N N . TRP B 1 28 ? 11.041 -4.556 -10.189 1.000 14.089 28 TRP B N 1
ATOM 1420 C CA . TRP B 1 28 ? 10.753 -3.621 -9.109 1.000 13.617 28 TRP B CA 1
ATOM 1421 C C . TRP B 1 28 ? 11.487 -2.312 -9.395 1.000 15.870 28 TRP B C 1
ATOM 1422 O O . TRP B 1 28 ? 12.687 -2.348 -9.653 1.000 23.055 28 TRP B O 1
ATOM 1433 N N . ALA B 1 29 ? 10.784 -1.197 -9.392 1.000 13.770 29 ALA B N 1
ATOM 1434 C CA . ALA B 1 29 ? 11.379 0.094 -9.763 1.000 14.225 29 ALA B CA 1
ATOM 1435 C C . ALA B 1 29 ? 11.222 1.066 -8.595 1.000 13.441 29 ALA B C 1
ATOM 1436 O O . ALA B 1 29 ? 10.102 1.349 -8.179 1.000 13.181 29 ALA B O 1
ATOM 1438 N N . THR B 1 30 ? 12.330 1.669 -8.171 1.000 14.465 30 THR B N 1
ATOM 1439 C CA . THR B 1 30 ? 12.354 2.657 -7.100 1.000 14.757 30 THR B CA 1
ATOM 1440 C C . THR B 1 30 ? 11.965 4.017 -7.665 1.000 14.191 30 THR B C 1
ATOM 1441 O O . THR B 1 30 ? 12.580 4.505 -8.589 1.000 15.210 30 THR B O 1
ATOM 1445 N N . VAL B 1 31 ? 10.979 4.613 -7.046 1.000 12.570 31 VAL B N 1
ATOM 1446 C CA . VAL B 1 31 ? 10.496 5.971 -7.424 1.000 14.028 31 VAL B CA 1
ATOM 1447 C C . VAL B 1 31 ? 10.142 6.717 -6.135 1.000 12.846 31 VAL B C 1
ATOM 1448 O O . VAL B 1 31 ? 10.009 6.123 -5.097 1.000 16.773 31 VAL B O 1
ATOM 1452 N N . ASP B 1 32 ? 9.981 8.011 -6.252 1.000 13.728 32 ASP B N 1
ATOM 1453 C CA . ASP B 1 32 ? 9.484 8.846 -5.164 1.000 13.236 32 ASP B CA 1
ATOM 1454 C C . ASP B 1 32 ? 7.971 8.947 -5.245 1.000 13.594 32 ASP B C 1
ATOM 1455 O O . ASP B 1 32 ? 7.411 9.293 -6.301 1.000 15.744 32 ASP B O 1
ATOM 1460 N N . PHE B 1 33 ? 7.324 8.778 -4.094 1.000 12.530 33 PHE B N 1
ATOM 1461 C CA . PHE B 1 33 ? 5.884 8.955 -3.941 1.000 13.099 33 PHE B CA 1
ATOM 1462 C C . PHE B 1 33 ? 5.695 9.945 -2.812 1.000 11.849 33 PHE B C 1
ATOM 1463 O O . PHE B 1 33 ? 5.815 9.589 -1.633 1.000 12.125 33 PHE B O 1
ATOM 1471 N N . CYS B 1 34 ? 5.411 11.214 -3.135 1.000 15.028 34 CYS B N 1
ATOM 1472 C CA . CYS B 1 34 ? 5.060 12.252 -2.120 1.000 16.789 34 CYS B CA 1
ATOM 1473 C C . CYS B 1 34 ? 6.194 12.295 -1.053 1.000 14.668 34 CYS B C 1
ATOM 1474 O O . CYS B 1 34 ? 5.863 12.412 0.161 1.000 15.631 34 CYS B O 1
ATOM 1477 N N . SER B 1 35 ? 7.468 12.192 -1.456 1.000 13.407 35 SER B N 1
ATOM 1478 C CA . SER B 1 35 ? 8.712 12.254 -0.600 1.000 13.315 35 SER B CA 1
ATOM 1479 C C . SER B 1 35 ? 9.128 10.915 0.005 1.000 11.617 35 SER B C 1
ATOM 1480 O O . SER B 1 35 ? 10.192 10.887 0.613 1.000 13.107 35 SER B O 1
ATOM 1483 N N . TYR B 1 36 ? 8.352 9.868 -0.208 1.000 10.796 36 TYR B N 1
ATOM 1484 C CA . TYR B 1 36 ? 8.708 8.519 0.304 1.000 11.059 36 TYR B CA 1
ATOM 1485 C C . TYR B 1 36 ? 9.225 7.688 -0.836 1.000 11.099 36 TYR B C 1
ATOM 1486 O O . TYR B 1 36 ? 8.626 7.638 -1.929 1.000 12.346 36 TYR B O 1
ATOM 1495 N N . ALA B 1 37 ? 10.338 6.997 -0.623 1.000 10.364 37 ALA B N 1
ATOM 1496 C CA . ALA B 1 37 ? 10.821 6.005 -1.597 1.000 10.901 37 ALA B CA 1
ATOM 1497 C C . ALA B 1 37 ? 9.845 4.831 -1.600 1.000 10.135 37 ALA B C 1
ATOM 1498 O O . ALA B 1 37 ? 9.638 4.231 -0.542 1.000 10.975 37 ALA B O 1
ATOM 1500 N N . ILE B 1 38 ? 9.342 4.475 -2.763 1.000 10.559 38 ILE B N 1
ATOM 1501 C CA . ILE B 1 38 ? 8.567 3.239 -2.922 1.000 11.220 38 ILE B CA 1
ATOM 1502 C C . ILE B 1 38 ? 9.148 2.456 -4.077 1.000 11.625 38 ILE B C 1
ATOM 1503 O O . ILE B 1 38 ? 9.871 2.973 -4.909 1.000 12.317 38 ILE B O 1
ATOM 1508 N N . GLU B 1 39 ? 8.682 1.213 -4.180 1.000 11.041 39 GLU B N 1
ATOM 1509 C CA . GLU B 1 39 ? 8.997 0.353 -5.335 1.000 11.259 39 GLU B CA 1
ATOM 1510 C C . GLU B 1 39 ? 7.717 -0.065 -6.018 1.000 10.704 39 GLU B C 1
ATOM 1511 O O . GLU B 1 39 ? 6.930 -0.769 -5.458 1.000 11.975 39 GLU B O 1
ATOM 1517 N N . GLU B 1 40 ? 7.584 0.347 -7.269 1.000 10.891 40 GLU B N 1
ATOM 1518 C CA . GLU B 1 40 ? 6.477 -0.146 -8.104 1.000 10.680 40 GLU B CA 1
ATOM 1519 C C . GLU B 1 40 ? 6.775 -1.586 -8.520 1.000 10.804 40 GLU B C 1
ATOM 1520 O O . GLU B 1 40 ? 7.922 -1.892 -8.779 1.000 11.996 40 GLU B O 1
ATOM 1526 N N . ALA B 1 41 ? 5.734 -2.424 -8.500 1.000 10.420 41 ALA B N 1
ATOM 1527 C CA . ALA B 1 41 ? 5.831 -3.784 -9.030 1.000 11.025 41 ALA B CA 1
ATOM 1528 C C . ALA B 1 41 ? 5.424 -3.710 -10.496 1.000 10.757 41 ALA B C 1
ATOM 1529 O O . ALA B 1 41 ? 4.267 -3.453 -10.779 1.000 12.301 41 ALA B O 1
ATOM 1531 N N . ARG B 1 42 ? 6.362 -3.958 -11.398 1.000 11.522 42 ARG B N 1
ATOM 1532 C CA . ARG B 1 42 ? 6.116 -3.808 -12.831 1.000 12.299 42 ARG B CA 1
ATOM 1533 C C . ARG B 1 42 ? 6.075 -5.195 -13.477 1.000 12.386 42 ARG B C 1
ATOM 1534 O O . ARG B 1 42 ? 7.119 -5.891 -13.537 1.000 13.844 42 ARG B O 1
ATOM 1542 N N . LEU B 1 43 ? 4.902 -5.573 -13.954 1.000 11.894 43 LEU B N 1
ATOM 1543 C CA . LEU B 1 43 ? 4.721 -6.900 -14.575 1.000 13.007 43 LEU B CA 1
ATOM 1544 C C . LEU B 1 43 ? 5.289 -6.906 -15.971 1.000 13.352 43 LEU B C 1
ATOM 1545 O O . LEU B 1 43 ? 4.859 -6.116 -16.811 1.000 14.839 43 LEU B O 1
ATOM 1550 N N . LEU B 1 44 ? 6.213 -7.821 -16.176 1.000 13.565 44 LEU B N 1
ATOM 1551 C CA . LEU B 1 44 ? 6.756 -8.073 -17.52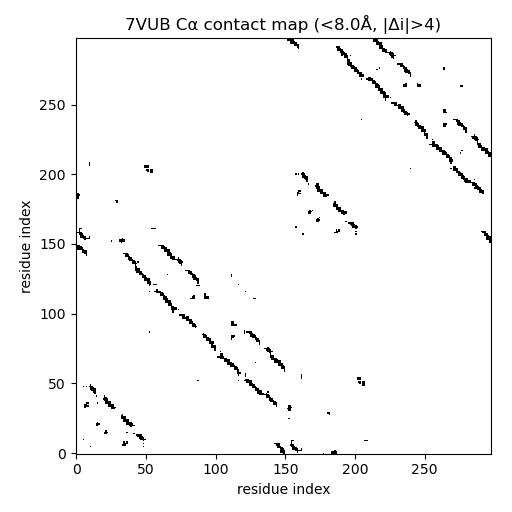2 1.000 13.928 44 LEU B CA 1
ATOM 1552 C C . LEU B 1 44 ? 5.870 -9.085 -18.210 1.000 14.810 44 LEU B C 1
ATOM 1553 O O . LEU B 1 44 ? 5.257 -8.763 -19.249 1.000 19.044 44 LEU B O 1
ATOM 1558 N N . GLN B 1 45 ? 5.794 -10.281 -17.660 1.000 14.010 45 GLN B N 1
ATOM 1559 C CA . GLN B 1 45 ? 4.825 -11.276 -18.125 1.000 15.104 45 GLN B CA 1
ATOM 1560 C C . GLN B 1 45 ? 4.627 -12.342 -17.046 1.000 13.554 45 GLN B C 1
ATOM 1561 O O . GLN B 1 45 ? 5.592 -12.732 -16.390 1.000 14.931 45 GLN B O 1
ATOM 1567 N N . VAL B 1 46 ? 3.402 -12.788 -16.920 1.000 12.909 46 VAL B N 1
ATOM 1568 C CA . VAL B 1 46 ? 3.110 -13.896 -15.998 1.000 12.667 46 VAL B CA 1
ATOM 1569 C C . VAL B 1 46 ? 1.801 -14.520 -16.434 1.000 13.052 46 VAL B C 1
ATOM 1570 O O . VAL B 1 46 ? 0.897 -13.830 -16.957 1.000 13.696 46 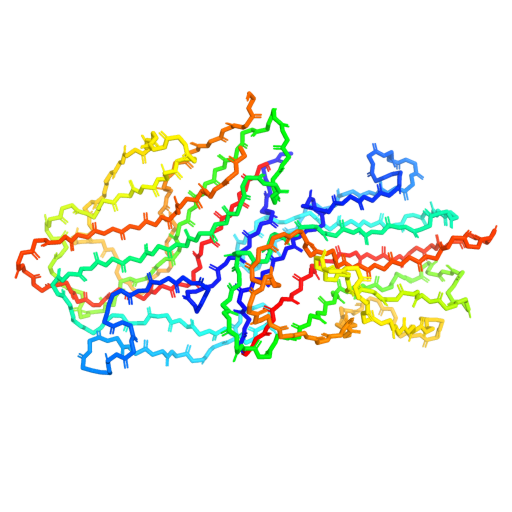VAL B O 1
ATOM 1574 N N . SER B 1 47 ? 1.635 -15.818 -16.191 1.000 13.846 47 SER B N 1
ATOM 1575 C CA . SER B 1 47 ? 0.330 -16.464 -16.392 1.000 13.331 47 SER B CA 1
ATOM 1576 C C . SER B 1 47 ? -0.457 -16.566 -15.083 1.000 12.007 47 SER B C 1
ATOM 1577 O O . SER B 1 47 ? -1.622 -16.213 -15.076 1.000 13.149 47 SER B O 1
ATOM 1580 N N . TRP B 1 48 ? 0.188 -16.945 -14.005 1.000 12.633 48 TRP B N 1
ATOM 1581 C CA . TRP B 1 48 ? -0.476 -17.009 -12.690 1.000 12.762 48 TRP B CA 1
ATOM 1582 C C . TRP B 1 48 ? -0.310 -15.622 -12.057 1.000 11.588 48 TRP B C 1
ATOM 1583 O O . TRP B 1 48 ? 0.646 -15.389 -11.330 1.000 13.120 48 TRP B O 1
ATOM 1594 N N . LEU B 1 49 ? -1.209 -14.709 -12.405 1.000 10.817 49 LEU B N 1
ATOM 1595 C CA . LEU B 1 49 ? -1.190 -13.331 -11.882 1.000 10.388 49 LEU B CA 1
ATOM 1596 C C . LEU B 1 49 ? -1.911 -13.335 -10.543 1.000 10.130 49 LEU B C 1
ATOM 1597 O O . LEU B 1 49 ? -3.083 -13.670 -10.492 1.000 10.364 49 LEU B O 1
ATOM 1602 N N . ASP B 1 50 ? -1.204 -12.956 -9.475 1.000 9.970 50 ASP B N 1
ATOM 1603 C CA . ASP B 1 50 ? -1.817 -13.010 -8.136 1.000 11.022 50 ASP B CA 1
ATOM 1604 C C . ASP B 1 50 ? -1.029 -12.060 -7.229 1.000 10.243 50 ASP B C 1
ATOM 1605 O O . ASP B 1 50 ? 0.169 -12.251 -7.029 1.000 10.914 50 ASP B O 1
ATOM 1610 N N . CYS B 1 51 ? -1.738 -11.037 -6.743 1.000 10.854 51 CYS B N 1
ATOM 1611 C CA . CYS B 1 51 ? -1.179 -10.022 -5.832 1.000 10.117 51 CYS B CA 1
ATOM 1612 C C . CYS B 1 51 ? -2.130 -9.899 -4.671 1.000 10.467 51 CYS B C 1
ATOM 1613 O O . CYS B 1 51 ? -3.300 -9.551 -4.872 1.000 12.257 51 CYS B O 1
ATOM 1616 N N . ARG B 1 52 ? -1.643 -10.170 -3.453 1.000 10.006 52 ARG B N 1
ATOM 1617 C CA . ARG B 1 52 ? -2.505 -10.131 -2.249 1.000 11.486 52 ARG B CA 1
ATOM 1618 C C . ARG B 1 52 ? -1.784 -9.451 -1.104 1.000 10.159 52 ARG B C 1
ATOM 1619 O O . ARG B 1 52 ? -0.656 -9.858 -0.746 1.000 10.622 52 ARG B O 1
ATOM 1627 N N . TRP B 1 53 ? -2.451 -8.460 -0.523 1.000 9.646 53 TRP B N 1
ATOM 1628 C CA . TRP B 1 53 ? -2.034 -7.873 0.768 1.000 9.017 53 TRP B CA 1
ATOM 1629 C C . TRP B 1 53 ? -2.850 -8.562 1.861 1.000 9.851 53 TRP B C 1
ATOM 1630 O O . TRP B 1 53 ? -3.990 -8.896 1.668 1.000 11.809 53 TRP B O 1
ATOM 1641 N N . SER B 1 54 ? -2.268 -8.639 3.039 1.000 10.654 54 SER B N 1
ATOM 1642 C CA . SER B 1 54 ? -2.938 -9.221 4.200 1.000 11.136 54 SER B CA 1
ATOM 1643 C C . SER B 1 54 ? -2.764 -8.266 5.385 1.000 10.820 54 SER B C 1
ATOM 1644 O O . SER B 1 54 ? -1.615 -7.962 5.755 1.000 11.922 54 SER B O 1
ATOM 1647 N N . MET B 1 55 ? -3.879 -7.829 5.947 1.000 11.409 55 MET B N 1
ATOM 1648 C CA . MET B 1 55 ? -3.885 -6.979 7.142 1.000 11.759 55 MET B CA 1
ATOM 1649 C C . MET B 1 55 ? -4.878 -7.552 8.141 1.000 13.033 55 MET B C 1
ATOM 1650 O O . MET B 1 55 ? -5.859 -8.119 7.836 1.000 21.837 55 MET B O 1
ATOM 1655 N N . ASP B 1 56 ? -4.587 -7.413 9.387 1.000 16.478 56 ASP B N 1
ATOM 1656 C CA . ASP B 1 56 ? -5.530 -7.885 10.417 1.000 16.623 56 ASP B CA 1
ATOM 1657 C C . ASP B 1 56 ? -6.760 -6.945 10.615 1.000 14.983 56 ASP B C 1
ATOM 1658 O O . ASP B 1 56 ? -6.620 -5.720 10.595 1.000 17.544 56 ASP B O 1
ATOM 1663 N N . ALA B 1 57 ? -7.929 -7.544 10.941 1.000 19.260 57 ALA B N 1
ATOM 1664 C CA . ALA B 1 57 ? -9.138 -6.733 11.268 1.000 21.534 57 ALA B CA 1
ATOM 1665 C C . ALA B 1 57 ? -8.919 -5.739 12.451 1.000 20.437 57 ALA B C 1
ATOM 1666 O O . ALA B 1 57 ? -9.478 -4.611 12.514 1.000 21.697 57 ALA B O 1
ATOM 1668 N N . SER B 1 58 ? -7.932 -5.984 13.329 1.000 19.876 58 SER B N 1
ATOM 1669 C CA . SER B 1 58 ? -7.587 -5.059 14.477 1.000 17.594 58 SER B CA 1
ATOM 1670 C C . SER B 1 58 ? -6.916 -3.751 14.017 1.000 19.655 58 SER B C 1
ATOM 1671 O O . SER B 1 58 ? -6.770 -2.832 14.839 1.000 21.942 58 SER B O 1
ATOM 1674 N N . ASP B 1 59 ? -6.510 -3.630 12.786 1.000 15.673 59 ASP B N 1
ATOM 1675 C CA . ASP B 1 59 ? -5.876 -2.421 12.227 1.000 15.657 59 ASP B CA 1
ATOM 1676 C C . ASP B 1 59 ? -6.977 -1.433 11.993 1.000 18.676 59 ASP B C 1
ATOM 1677 O O . ASP B 1 59 ? -6.600 -0.285 11.629 1.000 15.915 59 ASP B O 1
ATOM 1682 N N . PHE B 1 60 ? -8.230 -1.884 11.988 1.000 19.223 60 PHE B N 1
ATOM 1683 C CA . PHE B 1 60 ? -9.361 -1.050 11.516 1.000 18.281 60 PHE B CA 1
ATOM 1684 C C . PHE B 1 60 ? -10.309 -0.784 12.670 1.000 19.892 60 PHE B C 1
ATOM 1685 O O . PHE B 1 60 ? -10.212 -1.472 13.669 1.000 23.645 60 PHE B O 1
ATOM 1693 N N . LYS B 1 61 ? -11.203 0.166 12.518 1.000 20.213 61 LYS B N 1
ATOM 1694 C CA . LYS B 1 61 ? -12.174 0.539 13.565 1.000 23.203 61 LYS B CA 1
ATOM 1695 C C . LYS B 1 61 ? -13.477 -0.199 13.256 1.000 22.063 61 LYS B C 1
ATOM 1696 O O . LYS B 1 61 ? -13.772 -0.562 12.098 1.000 23.813 61 LYS B O 1
ATOM 1702 N N . GLN B 1 62 ? -14.279 -0.338 14.283 1.000 28.735 62 GLN B N 1
ATOM 1703 C CA . GLN B 1 62 ? -15.542 -1.099 14.202 1.000 27.282 62 GLN B CA 1
ATOM 1704 C C . GLN B 1 62 ? -16.639 -0.200 13.637 1.000 31.580 62 GLN B C 1
ATOM 1705 O O . GLN B 1 62 ? -16.569 1.010 13.829 1.000 28.230 62 GLN B O 1
ATOM 1711 N N . ASP B 1 63 ? -17.638 -0.786 12.984 1.000 26.972 63 ASP B N 1
ATOM 1712 C CA . ASP B 1 63 ? -18.923 -0.138 12.628 1.000 33.299 63 ASP B CA 1
ATOM 1713 C C . ASP B 1 63 ? -18.695 0.984 11.626 1.000 29.738 63 ASP B C 1
ATOM 1714 O O . ASP B 1 63 ? -19.516 1.907 11.616 1.000 36.039 63 ASP B O 1
ATOM 1719 N N . ILE B 1 64 ? -17.633 0.889 10.822 1.000 25.856 64 ILE B N 1
ATOM 1720 C CA . ILE B 1 64 ? -17.192 1.902 9.819 1.000 24.427 64 ILE B CA 1
ATOM 1721 C C . ILE B 1 64 ? -17.109 1.188 8.469 1.000 22.200 64 ILE B C 1
ATOM 1722 O O . ILE B 1 64 ? -16.406 0.181 8.376 1.000 20.992 64 ILE B O 1
ATOM 1727 N N . TRP B 1 65 ? -17.719 1.739 7.430 1.000 23.187 65 TRP B N 1
ATOM 1728 C CA . TRP B 1 65 ? -17.528 1.195 6.069 1.000 19.421 65 TRP B CA 1
ATOM 1729 C C . TRP B 1 65 ? -16.184 1.626 5.508 1.000 17.557 65 TRP B C 1
ATOM 1730 O O . TRP B 1 65 ? -15.900 2.824 5.351 1.000 20.476 65 TRP B O 1
ATOM 1741 N N . TYR B 1 66 ? -15.358 0.663 5.200 1.000 16.431 66 TYR B N 1
ATOM 1742 C CA . TYR B 1 66 ? -14.084 0.863 4.506 1.000 15.681 66 TYR B CA 1
ATOM 1743 C C . TYR B 1 66 ? -14.262 0.506 3.044 1.000 16.678 66 TYR B C 1
ATOM 1744 O O . TYR B 1 66 ? -14.960 -0.482 2.727 1.000 20.066 66 TYR B O 1
ATOM 1753 N N . ASN B 1 67 ? -13.524 1.183 2.209 1.000 15.112 67 ASN B N 1
ATOM 1754 C CA . ASN B 1 67 ? -13.421 0.866 0.779 1.000 14.707 67 ASN B CA 1
ATOM 1755 C C . ASN B 1 67 ? -11.951 0.704 0.456 1.000 13.186 67 ASN B C 1
ATOM 1756 O O . ASN B 1 67 ? -11.120 1.415 0.983 1.000 14.681 67 ASN B O 1
ATOM 1761 N N . ALA B 1 68 ? -11.642 -0.187 -0.478 1.000 12.846 68 ALA B N 1
ATOM 1762 C CA . ALA B 1 68 ? -10.252 -0.418 -0.913 1.000 11.696 68 ALA B CA 1
ATOM 1763 C C . ALA B 1 68 ? -10.134 -0.239 -2.411 1.000 11.357 68 ALA B C 1
ATOM 1764 O O . ALA B 1 68 ? -11.053 -0.620 -3.146 1.000 12.752 68 ALA B O 1
ATOM 1766 N N . SER B 1 69 ? -8.962 0.198 -2.834 1.000 11.215 69 SER B N 1
ATOM 1767 C CA . SER B 1 69 ? -8.632 0.340 -4.262 1.000 10.809 69 SER B CA 1
ATOM 1768 C C . SER B 1 69 ? -7.187 0.004 -4.509 1.000 11.530 69 SER B C 1
ATOM 1769 O O . SER B 1 69 ? -6.350 0.058 -3.602 1.000 11.393 69 SER B O 1
ATOM 1772 N N . VAL B 1 70 ? -6.903 -0.410 -5.732 1.000 10.509 70 VAL B N 1
ATOM 1773 C CA . VAL B 1 70 ? -5.515 -0.669 -6.135 1.000 10.986 70 VAL B CA 1
ATOM 1774 C C . VAL B 1 70 ? -5.183 0.261 -7.296 1.000 10.928 70 VAL B C 1
ATOM 1775 O O . VAL B 1 70 ? -5.944 0.278 -8.291 1.000 13.512 70 VAL B O 1
ATOM 1779 N N . GLU B 1 71 ? -4.052 0.933 -7.210 1.000 10.725 71 GLU B N 1
ATOM 1780 C CA . GLU B 1 71 ? -3.688 1.924 -8.248 1.000 11.288 71 GLU B CA 1
ATOM 1781 C C . GLU B 1 71 ? -2.628 1.305 -9.126 1.000 10.551 71 GLU B C 1
ATOM 1782 O O . GLU B 1 71 ? -1.634 0.789 -8.643 1.000 11.215 71 GLU B O 1
ATOM 1788 N N . VAL B 1 72 ? -2.933 1.332 -10.417 1.000 11.691 72 VAL B N 1
ATOM 1789 C CA . VAL B 1 72 ? -2.139 0.643 -11.430 1.000 12.483 72 VAL B CA 1
ATOM 1790 C C . VAL B 1 72 ? -2.020 1.525 -12.651 1.000 12.367 72 VAL B C 1
ATOM 1791 O O . VAL B 1 72 ? -2.743 2.532 -12.820 1.000 13.781 72 VAL B O 1
ATOM 1795 N N . MET B 1 73 ? -1.135 1.094 -13.532 1.000 12.691 73 MET B N 1
ATOM 1796 C CA . MET B 1 73 ? -0.903 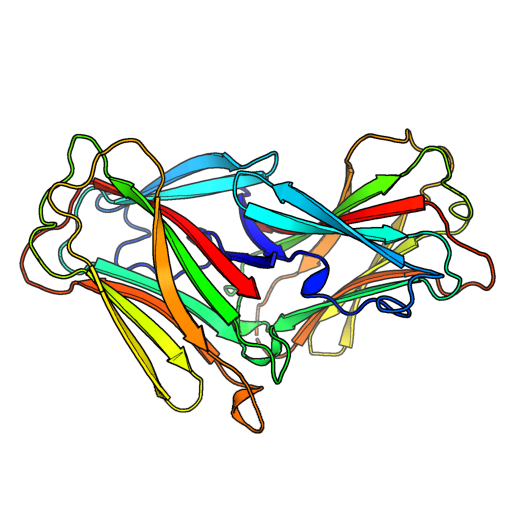1.772 -14.831 1.000 13.331 73 MET B CA 1
ATOM 1797 C C . MET B 1 73 ? -0.675 0.656 -15.845 1.000 12.280 73 MET B C 1
ATOM 1798 O O . MET B 1 73 ? 0.119 -0.225 -15.594 1.000 14.296 73 MET B O 1
ATOM 1803 N N . LEU B 1 74 ? -1.279 0.779 -17.023 1.000 14.331 74 LEU B N 1
ATOM 1804 C CA . LEU B 1 74 ? -1.014 -0.115 -18.129 1.000 13.941 74 LEU B CA 1
ATOM 1805 C C . LEU B 1 74 ? 0.067 0.508 -18.972 1.000 15.047 74 LEU B C 1
ATOM 1806 O O . LEU B 1 74 ? 0.060 1.711 -19.238 1.000 17.673 74 LEU B O 1
ATOM 1811 N N . THR B 1 75 ? 1.022 -0.291 -19.379 1.000 15.036 75 THR B N 1
ATOM 1812 C CA . THR B 1 75 ? 2.069 0.198 -20.254 1.000 17.249 75 THR B CA 1
ATOM 1813 C C . THR B 1 75 ? 1.669 0.112 -21.742 1.000 16.989 75 THR B C 1
ATOM 1814 O O . THR B 1 75 ? 0.691 -0.519 -22.080 1.000 17.086 75 THR B O 1
ATOM 1818 N N . SER B 1 76 ? 2.512 0.720 -22.577 1.000 19.055 76 SER B N 1
ATOM 1819 C CA . SER B 1 76 ? 2.385 0.592 -24.042 1.000 23.819 76 SER B CA 1
ATOM 1820 C C . SER B 1 76 ? 2.485 -0.861 -24.481 1.000 27.203 76 SER B C 1
ATOM 1821 O O . SER B 1 76 ? 1.983 -1.182 -25.565 1.000 25.014 76 SER B O 1
ATOM 1824 N N . ASN B 1 77 ? 3.027 -1.756 -23.654 1.000 22.926 77 ASN B N 1
ATOM 1825 C CA . ASN B 1 77 ? 3.285 -3.171 -23.923 1.000 19.697 77 ASN B CA 1
ATOM 1826 C C . ASN B 1 77 ? 2.179 -4.025 -23.271 1.000 18.797 77 ASN B C 1
ATOM 1827 O O . ASN B 1 77 ? 2.300 -5.240 -23.248 1.000 21.366 77 ASN B O 1
ATOM 1832 N N . ALA B 1 78 ? 1.087 -3.467 -22.811 1.000 17.705 78 ALA B N 1
ATOM 1833 C CA . ALA B 1 78 ? 0.041 -4.258 -22.131 1.000 15.647 78 ALA B CA 1
ATOM 1834 C C . ALA B 1 78 ? -0.541 -5.289 -23.078 1.000 17.268 78 ALA B C 1
ATOM 1835 O O . ALA B 1 78 ? -0.851 -4.995 -24.250 1.000 19.558 78 ALA B O 1
ATOM 1837 N N . SER B 1 79 ? -0.739 -6.491 -22.610 1.000 15.786 79 SER B N 1
ATOM 1838 C CA . SER B 1 79 ? -1.468 -7.548 -23.348 1.000 16.534 79 SER B CA 1
ATOM 1839 C C . SER B 1 79 ? -1.965 -8.600 -22.375 1.000 15.610 79 SER B C 1
ATOM 1840 O O . SER B 1 79 ? -1.530 -8.677 -21.212 1.000 16.036 79 SER B O 1
ATOM 1843 N N . GLY B 1 80 ? -2.930 -9.374 -22.836 1.000 15.976 80 GLY B N 1
ATOM 1844 C CA . GLY B 1 80 ? -3.526 -10.459 -22.068 1.000 15.123 80 GLY B CA 1
ATOM 1845 C C . GLY B 1 80 ? -4.667 -10.021 -21.194 1.000 14.254 80 GLY B C 1
ATOM 1846 O O . GLY B 1 80 ? -5.096 -10.807 -20.348 1.000 15.962 80 GLY B O 1
ATOM 1847 N N . TRP B 1 81 ? -5.152 -8.804 -21.407 1.000 14.770 81 TRP B N 1
ATOM 1848 C CA . TRP B 1 81 ? -6.203 -8.226 -20.533 1.000 14.565 81 TRP B CA 1
ATOM 1849 C C . TRP B 1 81 ? -7.615 -8.380 -21.113 1.000 14.754 81 TRP B C 1
ATOM 1850 O O . TRP B 1 81 ? -8.548 -7.804 -20.577 1.000 15.491 81 TRP B O 1
ATOM 1861 N N . ASN B 1 82 ? -7.755 -9.249 -22.133 1.000 14.754 82 ASN B N 1
ATOM 1862 C CA . ASN B 1 82 ? -9.081 -9.602 -22.687 1.000 17.847 82 ASN B CA 1
ATOM 1863 C C . ASN B 1 82 ? -9.883 -10.444 -21.723 1.000 17.871 82 ASN B C 1
ATOM 1864 O O . ASN B 1 82 ? -11.082 -10.488 -21.841 1.000 24.469 82 ASN B O 1
ATOM 1869 N N . VAL B 1 83 ? -9.230 -11.078 -20.767 1.000 17.055 83 VAL B N 1
ATOM 1870 C CA . VAL B 1 83 ? -9.903 -11.909 -19.734 1.000 16.689 83 VAL B CA 1
ATOM 1871 C C . VAL B 1 83 ? -10.000 -11.065 -18.468 1.000 14.765 83 VAL B C 1
ATOM 1872 O O . VAL B 1 83 ? -9.184 -10.169 -18.214 1.000 18.294 83 VAL B O 1
ATOM 1876 N N . PRO B 1 84 ? -11.098 -11.261 -17.706 1.000 14.902 84 PRO B N 1
ATOM 1877 C CA . PRO B 1 84 ? -11.342 -10.443 -16.540 1.000 15.286 84 PRO B CA 1
ATOM 1878 C C . PRO B 1 84 ? -10.256 -10.617 -15.475 1.000 13.388 84 PRO B C 1
ATOM 1879 O O . PRO B 1 84 ? -9.814 -11.696 -15.133 1.000 14.399 84 PRO B O 1
ATOM 1883 N N . LEU B 1 85 ? -9.871 -9.477 -14.930 1.000 13.159 85 LEU B N 1
ATOM 1884 C CA . LEU B 1 85 ? -9.053 -9.386 -13.722 1.000 11.904 85 LEU B CA 1
ATOM 1885 C C . LEU B 1 85 ? -10.001 -9.469 -12.534 1.000 12.191 85 LEU B C 1
ATOM 1886 O O . LEU B 1 85 ? -10.910 -8.613 -12.354 1.000 14.033 85 LEU B O 1
ATOM 1891 N N . HIS B 1 86 ? -9.821 -10.498 -11.705 1.000 12.375 86 HIS B N 1
ATOM 1892 C CA . HIS B 1 86 ? -10.679 -10.710 -10.540 1.000 12.623 86 HIS B CA 1
ATOM 1893 C C . HIS B 1 86 ? -10.166 -9.877 -9.359 1.000 12.112 86 HIS B C 1
ATOM 1894 O O . HIS B 1 86 ? -8.975 -9.864 -9.105 1.000 12.859 86 HIS B O 1
ATOM 1901 N N . LEU B 1 87 ? -11.110 -9.237 -8.698 1.000 11.907 87 LEU B N 1
ATOM 1902 C CA . LEU B 1 87 ? -10.827 -8.310 -7.582 1.000 11.467 87 LEU B CA 1
ATOM 1903 C C . LEU B 1 87 ? -11.462 -8.925 -6.320 1.000 11.341 87 LEU B C 1
ATOM 1904 O O . LEU B 1 87 ? -12.615 -9.373 -6.377 1.000 13.178 87 LEU B O 1
ATOM 1909 N N . GLU B 1 88 ? -10.733 -8.947 -5.209 1.000 10.822 88 GLU B N 1
ATOM 1910 C CA . GLU B 1 88 ? -11.221 -9.663 -4.021 1.000 12.075 88 GLU B CA 1
ATOM 1911 C C . GLU B 1 88 ? -10.826 -8.939 -2.755 1.000 12.046 88 GLU B C 1
ATOM 1912 O O . GLU B 1 88 ? -9.677 -8.594 -2.571 1.000 12.533 88 GLU B O 1
ATOM 1918 N N . ILE B 1 89 ? -11.799 -8.945 -1.841 1.000 11.901 89 ILE B N 1
ATOM 1919 C CA . ILE B 1 89 ? -11.524 -8.759 -0.405 1.000 12.380 89 ILE B CA 1
ATOM 1920 C C . ILE B 1 89 ? -12.042 -10.031 0.299 1.000 12.712 89 ILE B C 1
ATOM 1921 O O . ILE B 1 89 ? -13.230 -10.331 0.210 1.000 14.052 89 ILE B O 1
ATOM 1926 N N . GLU B 1 90 ? -11.160 -10.692 1.052 1.000 12.825 90 GLU B N 1
ATOM 1927 C CA . GLU B 1 90 ? -11.511 -11.893 1.803 1.000 13.175 90 GLU B CA 1
ATOM 1928 C C . GLU B 1 90 ? -11.489 -11.606 3.289 1.000 12.802 90 GLU B C 1
ATOM 1929 O O . GLU B 1 90 ? -10.460 -11.168 3.797 1.000 14.073 90 GLU B O 1
ATOM 1935 N N . LEU B 1 91 ? -12.619 -11.798 3.967 1.000 13.102 91 LEU B N 1
ATOM 1936 C CA . LEU B 1 91 ? -12.738 -11.539 5.410 1.000 14.665 91 LEU B CA 1
ATOM 1937 C C . LEU B 1 91 ? -12.268 -12.756 6.177 1.000 14.491 91 LEU B C 1
ATOM 1938 O O . LEU B 1 91 ? -12.107 -13.835 5.588 1.000 13.554 91 LEU B O 1
ATOM 1943 N N . PRO B 1 92 ? -12.010 -12.614 7.501 1.000 14.683 92 PRO B N 1
ATOM 1944 C CA . PRO B 1 92 ? -11.413 -13.729 8.257 1.000 16.852 92 PRO B CA 1
ATOM 1945 C C . PRO B 1 92 ? -12.230 -15.019 8.245 1.000 15.586 92 PRO B C 1
ATOM 1946 O O . PRO B 1 92 ? -11.676 -16.098 8.396 1.000 16.226 92 PRO B O 1
ATOM 1950 N N . ASP B 1 93 ? -13.523 -14.917 8.059 1.000 14.386 93 ASP B N 1
ATOM 1951 C CA . ASP B 1 93 ? -14.430 -16.087 8.034 1.000 14.017 93 ASP B CA 1
ATOM 1952 C C . ASP B 1 93 ? -14.458 -16.764 6.670 1.000 13.660 93 ASP B C 1
ATOM 1953 O O . ASP B 1 93 ? -15.241 -17.757 6.495 1.000 13.578 93 ASP B O 1
ATOM 1958 N N . GLY B 1 94 ? -13.640 -16.300 5.722 1.000 13.054 94 GLY B N 1
ATOM 1959 C CA . GLY B 1 94 ? -13.578 -16.906 4.381 1.000 13.828 94 GLY B CA 1
ATOM 1960 C C . GLY B 1 94 ? -14.527 -16.285 3.391 1.000 13.167 94 GLY B C 1
ATOM 1961 O O . GLY B 1 94 ? -14.492 -16.654 2.207 1.000 15.486 94 GLY B O 1
ATOM 1962 N N . SER B 1 95 ? -15.439 -15.422 3.842 1.000 14.049 95 SER B N 1
ATOM 1963 C CA . SER B 1 95 ? -16.394 -14.775 2.931 1.000 15.276 95 SER B CA 1
ATOM 1964 C C . SER B 1 95 ? -15.632 -13.779 2.065 1.000 15.152 95 SER B C 1
ATOM 1965 O O . SER B 1 95 ? -14.608 -13.236 2.492 1.000 17.434 95 SER B O 1
ATOM 1968 N N . LYS B 1 96 ? -16.112 -13.582 0.844 1.000 14.291 96 LYS B N 1
ATOM 1969 C CA . LYS B 1 96 ? -15.388 -12.745 -0.126 1.000 15.278 96 LYS B CA 1
ATOM 1970 C C . LYS B 1 96 ? -16.311 -11.721 -0.755 1.000 14.991 96 LYS B C 1
ATOM 1971 O O . LYS B 1 96 ? -17.422 -12.020 -1.132 1.000 19.092 96 LYS B O 1
ATOM 1977 N N . GLN B 1 97 ? -15.736 -10.558 -0.971 1.000 14.139 97 GLN B N 1
ATOM 1978 C CA . GLN B 1 97 ? -16.267 -9.507 -1.866 1.000 14.715 97 GLN B CA 1
ATOM 1979 C C . GLN B 1 97 ? -15.610 -9.748 -3.198 1.000 13.615 97 GLN B C 1
ATOM 1980 O O . GLN B 1 97 ? -14.396 -9.624 -3.284 1.000 15.236 97 GLN B O 1
ATOM 1986 N N . GLU B 1 98 ? -16.405 -10.104 -4.206 1.000 14.646 98 GLU B N 1
ATOM 1987 C CA . GLU B 1 98 ? -15.837 -10.480 -5.536 1.000 14.102 98 GLU B CA 1
ATOM 1988 C C . GLU B 1 98 ? -16.411 -9.574 -6.618 1.000 15.873 98 GLU B C 1
ATOM 1989 O O . GLU B 1 98 ? -17.595 -9.296 -6.611 1.000 17.297 98 GLU B O 1
ATOM 1995 N N . SER B 1 99 ? -15.536 -9.123 -7.500 1.000 14.565 99 SER B N 1
ATOM 1996 C CA . SER B 1 99 ? -15.901 -8.273 -8.651 1.000 14.925 99 SER B CA 1
ATOM 1997 C C . SER B 1 99 ? -14.794 -8.427 -9.685 1.000 14.223 99 SER B C 1
ATOM 1998 O O . SER B 1 99 ? -13.820 -9.165 -9.438 1.000 13.907 99 SER B O 1
ATOM 2001 N N . GLN B 1 100 ? -14.961 -7.824 -10.840 1.000 16.318 100 GLN B N 1
ATOM 2002 C CA . GLN B 1 100 ? -13.939 -8.028 -11.887 1.000 15.533 100 GLN B CA 1
ATOM 2003 C C . GLN B 1 100 ? -13.908 -6.811 -12.806 1.000 16.470 100 GLN B C 1
ATOM 2004 O O . GLN B 1 100 ? -14.847 -5.982 -12.810 1.000 18.710 100 GLN B O 1
ATOM 2010 N N . ILE B 1 101 ? -12.822 -6.692 -13.552 1.000 14.765 101 ILE B N 1
ATOM 2011 C CA . ILE B 1 101 ? -12.654 -5.620 -14.534 1.000 14.099 101 ILE B CA 1
ATOM 2012 C C . ILE B 1 101 ? -11.884 -6.157 -15.722 1.000 13.823 101 ILE B C 1
ATOM 2013 O O . ILE B 1 101 ? -10.941 -6.960 -15.557 1.000 14.012 101 ILE B O 1
ATOM 2018 N N . VAL B 1 102 ? -12.280 -5.747 -16.889 1.000 14.457 102 VAL B N 1
ATOM 2019 C CA . VAL B 1 102 ? -11.574 -6.073 -18.147 1.000 14.396 102 VAL B CA 1
ATOM 2020 C C . VAL B 1 102 ? -10.713 -4.855 -18.489 1.000 15.265 102 VAL B C 1
ATOM 2021 O O . VAL B 1 102 ? -11.268 -3.759 -18.763 1.000 16.760 102 VAL B O 1
ATOM 2025 N N . LEU B 1 103 ? -9.413 -5.032 -18.536 1.000 14.675 103 LEU B N 1
ATOM 2026 C CA . LEU B 1 103 ? -8.498 -3.910 -18.754 1.000 14.736 103 LEU B CA 1
ATOM 2027 C C . LEU B 1 103 ? -8.135 -3.721 -20.224 1.000 15.073 103 LEU B C 1
ATOM 2028 O O . LEU B 1 103 ? -7.478 -2.701 -20.557 1.000 16.331 103 LEU B O 1
ATOM 2033 N N . ALA B 1 104 ? -8.500 -4.646 -21.079 1.000 15.997 104 ALA B N 1
ATOM 2034 C CA . ALA B 1 104 ? -8.196 -4.534 -22.518 1.000 17.721 104 ALA B CA 1
ATOM 2035 C C . ALA B 1 104 ? -8.680 -3.183 -23.059 1.000 20.000 104 ALA B C 1
ATOM 2036 O O . ALA B 1 104 ? -9.822 -2.810 -22.808 1.000 22.000 104 ALA B O 1
ATOM 2038 N N . GLY B 1 105 ? -7.827 -2.583 -23.875 1.000 23.092 105 GLY B N 1
ATOM 2039 C CA . GLY B 1 105 ? -8.194 -1.357 -24.612 1.000 25.750 105 GLY B CA 1
ATOM 2040 C C . GLY B 1 105 ? -8.201 -0.096 -23.767 1.000 26.816 105 GLY B C 1
ATOM 2041 O O . GLY B 1 105 ? -8.632 0.924 -24.256 1.000 28.224 105 GLY B O 1
ATOM 2042 N N . ARG B 1 106 ? -7.919 -0.171 -22.469 1.000 22.374 106 ARG B N 1
ATOM 2043 C CA . ARG B 1 106 ? -7.880 1.035 -21.589 1.000 21.363 106 ARG B CA 1
ATOM 2044 C C . ARG B 1 106 ? -6.651 1.861 -21.930 1.000 22.568 106 ARG B C 1
ATOM 2045 O O . ARG B 1 106 ? -5.670 1.390 -22.469 1.000 21.576 106 ARG B O 1
ATOM 2053 N N . GLN B 1 107 ? -6.747 3.150 -21.693 1.000 22.682 107 GLN B N 1
ATOM 2054 C CA . GLN B 1 107 ? -5.689 4.132 -21.991 1.000 21.537 107 GLN B CA 1
ATOM 2055 C C . GLN B 1 107 ? -4.431 3.777 -21.211 1.000 20.726 107 GLN B C 1
ATOM 2056 O O . GLN B 1 107 ? -4.462 3.598 -19.969 1.000 19.734 107 GLN B O 1
ATOM 2062 N N . PRO B 1 108 ? -3.274 3.611 -21.876 1.000 20.258 108 PRO B N 1
ATOM 2063 C CA . PRO B 1 108 ? -2.039 3.335 -21.145 1.000 25.722 108 PRO B CA 1
ATOM 2064 C C . PRO B 1 108 ? -1.415 4.596 -20.552 1.000 29.438 108 PRO B C 1
ATOM 2065 O O . PRO B 1 108 ? -1.760 5.757 -20.933 1.000 21.832 108 PRO B O 1
ATOM 2069 N N . ASN B 1 109 ? -0.367 4.415 -19.789 1.000 22.603 109 ASN B N 1
ATOM 2070 C CA . ASN B 1 109 ? 0.500 5.472 -19.221 1.000 19.398 109 ASN B CA 1
ATOM 2071 C C . ASN B 1 109 ? -0.282 6.480 -18.387 1.000 21.121 109 ASN B C 1
ATOM 2072 O O . ASN B 1 109 ? 0.233 7.608 -18.222 1.000 22.947 109 ASN B O 1
ATOM 2077 N N . VAL B 1 110 ? -1.394 6.117 -17.749 1.000 17.207 110 VAL B N 1
ATOM 2078 C CA . VAL B 1 110 ? -2.107 6.968 -16.762 1.000 19.860 110 VAL B CA 1
ATOM 2079 C C . VAL B 1 110 ? -2.389 6.026 -15.582 1.000 17.789 110 VAL B C 1
ATOM 2080 O O . VAL B 1 110 ? -2.859 4.883 -15.744 1.000 16.752 110 VAL B O 1
ATOM 2084 N N . TRP B 1 111 ? -2.182 6.592 -14.421 1.000 19.947 111 TRP B N 1
ATOM 2085 C CA . TRP B 1 111 ? -2.569 5.908 -13.210 1.000 16.470 111 TRP B CA 1
ATOM 2086 C C . TRP B 1 111 ? -4.058 5.876 -13.103 1.000 16.997 111 TRP B C 1
ATOM 2087 O O . TRP B 1 111 ? -4.719 6.931 -13.327 1.000 22.039 111 TRP B O 1
ATOM 2098 N N . PHE B 1 112 ? -4.582 4.725 -12.726 1.000 15.236 112 PHE B N 1
ATOM 2099 C CA . PHE B 1 112 ? -6.018 4.620 -12.432 1.000 16.713 112 PHE B CA 1
ATOM 2100 C C . PHE B 1 112 ? -6.185 3.740 -11.212 1.000 14.552 112 PHE B C 1
ATOM 2101 O O . PHE B 1 112 ? -5.434 2.790 -10.962 1.000 16.797 112 PHE B O 1
ATOM 2109 N N . LYS B 1 113 ? -7.230 4.021 -10.473 1.000 16.494 113 LYS B N 1
ATOM 2110 C CA . LYS B 1 113 ? -7.519 3.341 -9.214 1.000 17.347 113 LYS B CA 1
ATOM 2111 C C . LYS B 1 113 ? -8.696 2.418 -9.393 1.000 18.700 113 LYS B C 1
ATOM 2112 O O . LYS B 1 113 ? -9.788 2.829 -9.692 1.000 27.098 113 LYS B O 1
ATOM 2118 N N . ILE B 1 114 ? -8.408 1.155 -9.235 1.000 13.281 114 ILE B N 1
ATOM 2119 C CA . ILE B 1 114 ? -9.435 0.099 -9.418 1.000 13.420 114 ILE B CA 1
ATOM 2120 C C . ILE B 1 114 ? -10.089 -0.133 -8.075 1.000 12.807 114 ILE B C 1
ATOM 2121 O O . ILE B 1 114 ? -9.446 -0.629 -7.144 1.000 13.152 114 ILE B O 1
ATOM 2126 N N . PRO B 1 115 ? -11.382 0.184 -7.904 1.000 13.544 115 PRO B N 1
ATOM 2127 C CA . PRO B 1 115 ? -12.073 -0.182 -6.672 1.000 14.368 115 PRO B CA 1
ATOM 2128 C C . PRO B 1 115 ? -12.133 -1.714 -6.552 1.000 13.325 115 PRO B C 1
ATOM 2129 O O . PRO B 1 115 ? -12.482 -2.348 -7.530 1.000 14.678 115 PRO B O 1
ATOM 2133 N N . ILE B 1 116 ? -11.872 -2.224 -5.346 1.000 13.270 116 ILE B N 1
ATOM 2134 C CA . ILE B 1 116 ? -11.911 -3.692 -5.141 1.000 13.049 116 ILE B CA 1
ATOM 2135 C C . ILE B 1 116 ? -12.916 -4.092 -4.089 1.000 14.031 116 ILE B C 1
ATOM 2136 O O . ILE B 1 116 ? -12.982 -5.306 -3.801 1.000 14.562 116 ILE B O 1
ATOM 2141 N N . GLY B 1 117 ? -13.706 -3.153 -3.577 1.000 14.489 117 GLY B N 1
ATOM 2142 C CA . GLY B 1 117 ? -14.844 -3.512 -2.713 1.000 15.697 117 GLY B CA 1
ATOM 2143 C C . GLY B 1 117 ? -14.819 -2.804 -1.383 1.000 13.920 117 GLY B C 1
ATOM 2144 O O . GLY B 1 117 ? -13.992 -1.900 -1.147 1.000 15.044 117 GLY B O 1
ATOM 2145 N N . LYS B 1 118 ? -15.766 -3.177 -0.536 1.000 15.207 118 LYS B N 1
ATOM 2146 C CA . LYS B 1 118 ? -16.017 -2.516 0.772 1.000 15.818 118 LYS B CA 1
ATOM 2147 C C . LYS B 1 118 ? -16.181 -3.605 1.830 1.000 17.120 118 LYS B C 1
ATOM 2148 O O . LYS B 1 118 ? -16.558 -4.762 1.487 1.000 18.542 118 LYS B O 1
ATOM 2154 N N . PHE B 1 119 ? -15.926 -3.241 3.068 1.000 16.994 119 PHE B N 1
ATOM 2155 C CA . PHE B 1 119 ? -16.149 -4.108 4.238 1.000 17.947 119 PHE B CA 1
ATOM 2156 C C . PHE B 1 119 ? -16.502 -3.245 5.453 1.000 17.194 119 PHE B C 1
ATOM 2157 O O . PHE B 1 119 ? -16.165 -2.087 5.509 1.000 17.636 119 PHE B O 1
ATOM 2165 N N . ILE B 1 120 ? -17.181 -3.873 6.401 1.000 22.129 120 ILE B N 1
ATOM 2166 C CA . ILE B 1 120 ? -17.476 -3.322 7.744 1.000 20.855 120 ILE B CA 1
ATOM 2167 C C . ILE B 1 120 ? -17.223 -4.418 8.769 1.000 22.597 120 ILE B C 1
ATOM 2168 O O . ILE B 1 120 ? -17.455 -5.623 8.462 1.000 25.545 120 ILE B O 1
ATOM 2173 N N . LEU B 1 121 ? -16.713 -4.011 9.909 1.000 24.082 121 LEU B N 1
ATOM 2174 C CA . LEU B 1 121 ? -16.552 -4.912 11.066 1.000 26.587 121 LEU B CA 1
ATOM 2175 C C . LEU B 1 121 ? -17.638 -4.624 12.112 1.000 31.246 121 LEU B C 1
ATOM 2176 O O . LEU B 1 121 ? -17.659 -3.521 12.680 1.000 34.073 121 LEU B O 1
ATOM 2181 N N . ARG B 1 122 ? -18.546 -5.579 12.273 1.000 42.679 122 ARG B N 1
ATOM 2182 C CA . ARG B 1 122 ? -19.651 -5.542 13.279 1.000 45.166 122 ARG B CA 1
ATOM 2183 C C . ARG B 1 122 ? -20.017 -6.975 13.661 1.000 44.711 122 ARG B C 1
ATOM 2184 O O . ARG B 1 122 ? -19.071 -7.768 13.738 1.000 50.593 122 ARG B O 1
ATOM 2192 N N . SER B 1 127 ? -12.331 -10.211 13.308 1.000 59.691 127 SER B N 1
ATOM 2193 C CA . SER B 1 127 ? -11.041 -10.503 14.002 1.000 47.514 127 SER B CA 1
ATOM 2194 C C . SER B 1 127 ? -10.269 -11.599 13.263 1.000 52.459 127 SER B C 1
ATOM 2195 O O . SER B 1 127 ? -10.791 -12.739 13.080 1.000 41.360 127 SER B O 1
ATOM 2198 N N . GLY B 1 128 ? -9.029 -11.285 12.928 1.000 42.768 128 GLY B N 1
ATOM 2199 C CA . GLY B 1 128 ? -8.226 -12.120 12.034 1.000 29.872 128 GLY B CA 1
ATOM 2200 C C . GLY B 1 128 ? -7.957 -11.426 10.691 1.000 24.019 128 GLY B C 1
ATOM 2201 O O . GLY B 1 128 ? -8.184 -10.236 10.492 1.000 21.389 128 GLY B O 1
ATOM 2202 N N . THR B 1 129 ? -7.397 -12.186 9.791 1.000 19.308 129 THR B N 1
ATOM 2203 C CA . THR B 1 129 ? -6.780 -11.655 8.587 1.000 15.615 129 THR B CA 1
ATOM 2204 C C . THR B 1 129 ? -7.833 -11.232 7.554 1.000 14.539 129 THR B C 1
ATOM 2205 O O . THR B 1 129 ? -8.739 -11.987 7.233 1.000 16.978 129 THR B O 1
ATOM 2209 N N . ILE B 1 130 ? -7.625 -10.036 6.956 1.000 12.325 130 ILE B N 1
ATOM 2210 C CA . ILE B 1 130 ? -8.374 -9.564 5.764 1.000 12.654 130 ILE B CA 1
ATOM 2211 C C . ILE B 1 130 ? -7.367 -9.551 4.622 1.000 11.970 130 ILE B C 1
ATOM 2212 O O . ILE B 1 130 ? -6.312 -8.957 4.741 1.000 13.236 130 ILE B O 1
ATOM 2217 N N . ARG B 1 131 ? -7.737 -10.177 3.519 1.000 13.133 131 ARG B N 1
ATOM 2218 C CA . ARG B 1 131 ? -6.886 -10.249 2.310 1.000 12.730 131 ARG B CA 1
ATOM 2219 C C . ARG B 1 131 ? -7.470 -9.361 1.212 1.000 11.717 131 ARG B C 1
ATOM 2220 O O . ARG B 1 131 ? -8.653 -9.413 0.967 1.000 16.307 131 ARG B O 1
ATOM 2222 N N . PHE B 1 132 ? -6.614 -8.561 0.613 1.000 10.028 132 PHE B N 1
ATOM 2223 C CA . PHE B 1 132 ? -6.987 -7.594 -0.456 1.000 9.941 132 PHE B CA 1
ATOM 2224 C C . PHE B 1 132 ? -6.164 -7.872 -1.690 1.000 10.101 132 PHE B C 1
ATOM 2225 O O . PHE B 1 132 ? -4.968 -7.921 -1.592 1.000 11.959 132 PHE B O 1
ATOM 2233 N N . GLY B 1 133 ? -6.802 -7.937 -2.849 1.000 12.196 133 GLY B N 1
ATOM 2234 C CA . GLY B 1 133 ? -5.967 -7.965 -4.043 1.000 15.454 133 GLY B CA 1
ATOM 2235 C C . GLY B 1 133 ? -6.713 -8.416 -5.263 1.000 11.046 133 GLY B C 1
ATOM 2236 O O . GLY B 1 133 ? -7.905 -8.176 -5.398 1.000 11.286 133 GLY B O 1
ATOM 2237 N N . PHE B 1 134 ? -5.911 -8.926 -6.216 1.000 10.256 134 PHE B N 1
ATOM 2238 C CA . PHE B 1 134 ? -6.470 -9.220 -7.536 1.000 10.367 134 PHE B CA 1
ATOM 2239 C C . PHE B 1 134 ? -5.695 -10.381 -8.145 1.000 10.185 134 PHE B C 1
ATOM 2240 O O . PHE B 1 134 ? -4.575 -10.705 -7.752 1.000 10.559 134 PHE B O 1
ATOM 2248 N N . TYR B 1 135 ? -6.316 -11.024 -9.132 1.000 10.775 135 TYR B N 1
ATOM 2249 C CA . TYR B 1 135 ? -5.700 -12.203 -9.771 1.000 10.909 135 TYR B CA 1
ATOM 2250 C C . TYR B 1 135 ? -6.368 -12.510 -11.111 1.000 9.741 135 TYR B C 1
ATOM 2251 O O . TYR B 1 135 ? -7.530 -12.187 -11.363 1.000 11.522 135 TYR B O 1
ATOM 2260 N N . ASN B 1 136 ? -5.587 -13.219 -11.910 1.000 10.554 136 ASN B N 1
ATOM 2261 C CA . ASN B 1 136 ? -6.118 -13.966 -13.063 1.000 11.130 136 ASN B CA 1
ATOM 2262 C C . ASN B 1 136 ? -5.178 -15.133 -13.257 1.000 11.691 136 ASN B C 1
ATOM 2263 O O . ASN B 1 136 ? -3.981 -14.937 -13.433 1.000 12.309 136 ASN B O 1
ATOM 2268 N N . HIS B 1 137 ? -5.743 -16.340 -13.177 1.000 13.183 137 HIS B N 1
ATOM 2269 C CA . HIS B 1 137 ? -4.932 -17.569 -13.197 1.000 13.381 137 HIS B CA 1
ATOM 2270 C C . HIS B 1 137 ? -5.062 -18.325 -14.495 1.000 15.070 137 HIS B C 1
ATOM 2271 O O . HIS B 1 137 ? -4.587 -19.498 -14.546 1.000 16.226 137 HIS B O 1
ATOM 2278 N N . GLU B 1 138 ? -5.674 -17.759 -15.502 1.000 15.312 138 GLU B N 1
ATOM 2279 C CA . GLU B 1 138 ? -5.817 -18.423 -16.813 1.000 15.002 138 GLU B CA 1
ATOM 2280 C C . GLU B 1 138 ? -4.458 -18.570 -17.459 1.000 16.476 138 GLU B C 1
ATOM 2281 O O . GLU B 1 138 ? -3.471 -17.950 -17.067 1.000 15.326 138 GLU B O 1
ATOM 2287 N N . GLY B 1 139 ? -4.410 -19.510 -18.445 1.000 16.836 139 GLY B N 1
ATOM 2288 C CA . GLY B 1 139 ? -3.094 -19.906 -18.984 1.000 17.455 139 GLY B CA 1
ATOM 2289 C C . GLY B 1 139 ? -2.466 -18.953 -19.977 1.000 17.426 139 GLY B C 1
ATOM 2290 O O . GLY B 1 139 ? -1.369 -19.205 -20.450 1.000 22.621 139 GLY B O 1
ATOM 2291 N N . ASN B 1 140 ? -3.087 -17.818 -20.242 1.000 14.660 140 ASN B N 1
ATOM 2292 C CA . ASN B 1 140 ? -2.538 -16.767 -21.099 1.000 15.478 140 ASN B CA 1
ATOM 2293 C C . ASN B 1 140 ? -1.542 -15.922 -20.313 1.000 15.947 140 ASN B C 1
ATOM 2294 O O . ASN B 1 140 ? -1.498 -15.915 -19.075 1.000 16.049 140 ASN B O 1
ATOM 2299 N N . TRP B 1 141 ? -0.679 -15.246 -21.046 1.000 14.665 141 TRP B N 1
ATOM 2300 C CA . TRP B 1 141 ? 0.303 -14.314 -20.478 1.000 15.368 141 TRP B CA 1
ATOM 2301 C C . TRP B 1 141 ? -0.366 -12.957 -20.300 1.000 14.881 141 TRP B C 1
ATOM 2302 O O . TRP B 1 141 ? -0.822 -12.337 -21.275 1.000 17.173 141 TRP B O 1
ATOM 2313 N N . LYS B 1 142 ? -0.326 -12.426 -19.086 1.000 13.281 142 LYS B N 1
ATOM 2314 C CA . LYS B 1 142 ? -0.634 -11.022 -18.778 1.000 12.994 142 LYS B CA 1
ATOM 2315 C C . LYS B 1 142 ? 0.695 -10.250 -18.797 1.000 13.828 142 LYS B C 1
ATOM 2316 O O . LYS B 1 142 ? 1.691 -10.732 -18.208 1.000 13.975 142 LYS B O 1
ATOM 2322 N N . ARG B 1 143 ? 0.686 -9.071 -19.405 1.000 13.875 143 ARG B N 1
ATOM 2323 C CA . ARG B 1 143 ? 1.908 -8.269 -19.568 1.000 14.320 143 ARG B CA 1
ATOM 2324 C C . ARG B 1 143 ? 1.582 -6.786 -19.327 1.000 13.791 143 ARG B C 1
ATOM 2325 O O . ARG B 1 143 ? 0.476 -6.336 -19.686 1.000 14.202 143 ARG B O 1
ATOM 2333 N N . GLY B 1 144 ? 2.497 -6.073 -18.715 1.000 13.575 144 GLY B N 1
ATOM 2334 C CA . GLY B 1 144 ? 2.448 -4.616 -18.806 1.000 14.320 144 GLY B CA 1
ATOM 2335 C C . GLY B 1 144 ? 1.487 -3.919 -17.873 1.000 13.481 144 GLY B C 1
ATOM 2336 O O . GLY B 1 144 ? 0.822 -2.925 -18.287 1.000 16.052 144 GLY B O 1
ATOM 2337 N N . LEU B 1 145 ? 1.436 -4.401 -16.648 1.000 15.139 145 LEU B N 1
ATOM 2338 C CA . LEU B 1 145 ? 0.714 -3.732 -15.560 1.000 13.865 145 LEU B CA 1
ATOM 2339 C C . LEU B 1 145 ? 1.678 -3.349 -14.458 1.000 12.694 145 LEU B C 1
ATOM 2340 O O . LEU B 1 145 ? 2.426 -4.202 -13.988 1.000 13.615 145 LEU B O 1
ATOM 2345 N N . ASN B 1 146 ? 1.664 -2.047 -14.108 1.000 12.251 146 ASN B N 1
ATOM 2346 C CA . ASN B 1 146 ? 2.538 -1.543 -13.038 1.000 11.741 146 ASN B CA 1
ATOM 2347 C C . ASN B 1 146 ? 1.668 -1.232 -11.845 1.000 10.667 146 ASN B C 1
ATOM 2348 O O . ASN B 1 146 ? 0.659 -0.540 -11.994 1.000 12.915 146 ASN B O 1
ATOM 2353 N N . ILE B 1 147 ? 2.063 -1.735 -10.697 1.000 10.843 147 ILE B N 1
ATOM 2354 C CA . ILE B 1 147 ? 1.272 -1.611 -9.472 1.000 10.322 147 ILE B CA 1
ATOM 2355 C C . ILE B 1 147 ? 1.944 -0.597 -8.539 1.000 9.591 147 ILE B C 1
ATOM 2356 O O . ILE B 1 147 ? 3.127 -0.728 -8.214 1.000 10.904 147 ILE B O 1
ATOM 2361 N N . ARG B 1 148 ? 1.174 0.411 -8.147 1.000 10.480 148 ARG B N 1
ATOM 2362 C CA . ARG B 1 148 ? 1.641 1.445 -7.223 1.000 10.512 148 ARG B CA 1
ATOM 2363 C C . ARG B 1 148 ? 1.276 1.161 -5.755 1.000 9.862 148 ARG B C 1
ATOM 2364 O O . ARG B 1 148 ? 2.191 1.144 -4.904 1.000 10.117 148 ARG B O 1
ATOM 2372 N N . THR B 1 149 ? 0.015 0.955 -5.447 1.000 9.622 149 THR B N 1
ATOM 2373 C CA . THR B 1 149 ? -0.387 0.867 -4.032 1.000 9.243 149 THR B CA 1
ATOM 2374 C C . THR B 1 149 ? -1.799 0.343 -3.888 1.000 9.680 149 THR B C 1
ATOM 2375 O O . THR B 1 149 ? -2.661 0.616 -4.738 1.000 11.525 149 THR B O 1
ATOM 2379 N N . LEU B 1 150 ? -2.023 -0.317 -2.758 1.000 9.398 150 LEU B N 1
ATOM 2380 C CA . LEU B 1 150 ? -3.364 -0.510 -2.185 1.000 8.975 150 LEU B CA 1
ATOM 2381 C C . LEU B 1 150 ? -3.706 0.729 -1.335 1.000 8.898 150 LEU B C 1
ATOM 2382 O O . LEU B 1 150 ? -2.817 1.192 -0.621 1.000 10.317 150 LEU B O 1
ATOM 2387 N N . ALA B 1 151 ? -4.945 1.142 -1.383 1.000 9.020 151 ALA B N 1
ATOM 2388 C CA . ALA B 1 151 ? -5.416 2.248 -0.535 1.000 9.546 151 ALA B CA 1
ATOM 2389 C C . ALA B 1 151 ? -6.675 1.789 0.163 1.000 9.864 151 ALA B C 1
ATOM 2390 O O . ALA B 1 151 ? -7.580 1.202 -0.455 1.000 12.115 151 ALA B O 1
ATOM 2392 N N . ILE B 1 152 ? -6.768 2.076 1.446 1.000 10.049 152 ILE B N 1
ATOM 2393 C CA . ILE B 1 152 ? -7.950 1.754 2.251 1.000 10.936 152 ILE B CA 1
ATOM 2394 C C . ILE B 1 152 ? -8.488 3.053 2.837 1.000 11.315 152 ILE B C 1
ATOM 2395 O O . ILE B 1 152 ? -7.724 3.772 3.511 1.000 10.988 152 ILE B O 1
ATOM 2400 N N . GLN B 1 153 ? -9.749 3.359 2.554 1.000 11.567 153 GLN B N 1
ATOM 2401 C CA . GLN B 1 153 ? -10.379 4.644 2.881 1.000 12.867 153 GLN B CA 1
ATOM 2402 C C . GLN B 1 153 ? -11.621 4.363 3.746 1.000 14.104 153 GLN B C 1
ATOM 2403 O O . GLN B 1 153 ? -12.241 3.301 3.649 1.000 13.825 153 GLN B O 1
ATOM 2409 N N . ALA B 1 154 ? -12.017 5.403 4.515 1.000 15.107 154 ALA B N 1
ATOM 2410 C CA . ALA B 1 154 ? -13.271 5.366 5.297 1.000 19.737 154 ALA B CA 1
ATOM 2411 C C . ALA B 1 154 ? -13.785 6.779 5.625 1.000 28.669 154 ALA B C 1
ATOM 2412 O O . ALA B 1 154 ? -12.969 7.683 5.313 1.000 23.906 154 ALA B O 1
#

Foldseek 3Di:
DWDDKAWQVQKDWVCQVPPVFWDWCWDDDPNDTGTKTWGAKDQWTWIKHKDWLLSDDAPDKKWKWWKKFFAPPWDPQQDWKWWWKQFFVRDIQIDTDRCPPPDGDDIDIGTRDIDGADDPSSGGMIMTDITDNDRDMTRGMITGIMTMGD/DKDFDDKDWQVQKDWVCQPPVVFWDWDWDDDVNDTGTKIWGAKDQWTDIKHKDKPVSDDAPDKKWKKWKKFFAPPWDDLQDWKWWWKADPVRDIDIDTDRCPPPDGPDIDIGTRDIDHHCTGMIMGDITDNHRDMGRGMITGIMTMMD

B-factor: mean 17.99, std 8.72, range [8.33, 80.26]

Radius of gyration: 20.07 Å; Cα contacts (8 Å, |Δi|>4): 821; chains: 2; bounding box: 34×49×58 Å

Sequence (298 aa):
STHYLAFPRASTITWGDDTRYWSWATVDFCSYAIEEARLLQVSWLDCRWSMDASDFKQDIWYNASVEVMLTSNASGWNVPLHLEIELPDGSKQESQIVLAGRQPNVWFKIPIGKFILRGSLTSGTIRFGFYNHEGNWKRGLNIRTLAIQAGQSTHYLAFPRASTITWGDDTRYWSWATVDFCSYAIEEARLLQVSWLDCRWSMDASDFKQDIWYNASVEVMLTSNASGWNVPLHLEIELPDGSKQESQIVLAGRQPNVWFKIPIGKFILRSGTIRFGFYNHEGNWKRGLNIRTLAIQA

Secondary structure (DSSP, 8-state):
-EEEEE-GGGSEETTTT-TTTEEEEEEEETTEEEEEEEE-EESSEEEEEEEEGGGS-TT--EEEEEEEEEEEEEE-TTS-EEEEEE-TTS-EEEEEE--TTPPSSS-EEEEEEEE---GGGGSSEEEEEEEE-SSS-EEEEEEEEEEEE-/---EEEEE-GGGSEETTTT-TTTEEEEEEEETTEEEEEEEE--BSSEEEEEEEEGGGS-TT--EEEEEEEEEEEEEE-TTSPEEEEEE-TTS-EEEEEE--TT--SSS-EEEEEEEE-----EEEEEEEE-SSSPBEEEEEEEEEEE-

Solvent-accessible surface area: 12762 Å² total; per-residue (Å²): 42,0,15,1,0,0,1,0,69,10,9,91,18,50,113,6,136,31,110,164,35,0,40,54,20,99,44,97,0,51,61,3,38,0,17,10,0,82,4,74,46,0,25,127,0,20,0,57,0,42,0,14,0,53,7,16,76,114,89,70,144,2,63,2,13,1,3,1,31,4,34,100,105,36,50,23,8,82,24,36,2,54,8,10,0,33,12,46,94,41,50,95,67,122,57,108,36,73,1,53,85,105,142,62,83,84,69,26,80,4,98,1,27,118,4,54,0,54,58,112,37,47,71,25,60,0,119,0,0,3,45,0,61,78,74,48,110,0,84,4,0,11,0,36,0,0,0,0,40,42,116,108,2,0,15,2,0,1,1,0,74,10,8,87,16,50,120,8,139,35,112,156,34,1,34,58,20,100,46,102,7,23,62,4,46,1,26,11,0,80,4,85,48,2,30,123,0,16,0,58,0,48,1,18,3,66,7,13,82,110,96,73,122,1,33,1,12,1,5,1,30,4,31,89,116,38,42,16,9,106,27,34,1,50,7,9,0,56,36,56,121,39,51,100,77,123,56,105,40,76,2,53,89,107,124,59,85,64,72,23,76,4,98,1,25,98,5,27,16,208,128,27,70,0,16,0,0,2,44,2,62,80,76,49,105,0,85,5,0,14,0,35,0,0,0,1,36,17

Nearest PDB structures (foldseek):
  7vub-assembly1_A  TM=1.007E+00  e=1.591E-30  Cucumis sativus
  7vwb-assembly1_B  TM=9.986E-01  e=5.839E-29  Cucumis sativus
  7yaq-assembly1_A-2  TM=1.000E+00  e=1.598E-28  Cucumis sativus
  7w4b-assembly1_A  TM=1.004E+00  e=2.142E-27  Cucumis sativus
  7vs6-assembly1_A-2  TM=1.001E+00  e=5.272E-27  Cucumis sativus